Protein AF-A0A4Y2FK31-F1 (afdb_monomer_lite)

Sequence (313 aa):
MDKASPFLKGFARIPPLDRDPLKMAMDICFVPSLQHLASSKIVASLFNKVLQITDVSSLCGPPLVKGKHLKLRKSRYMKYREIKKRIKKEIRKLIPCASLQKRLKNFISPLYCEIKEWLKTCRSLSLVKYDTLLVIMDNIPHFWLTDGTIDLEKSAKSVVENSDILIDRFIFACTYCLYEDVLILWELLSETEKDELRSDSDFVVKEWIAWLESWLNKDWQFCVAWILGTPLWNKNISVLKRVLGALTPSERTHYLRKVLIGREMSCDVMRFGLSLMTRDEQELILKESPVEVFKCITCWPVRSSIFDTVDIL

pLDDT: mean 82.45, std 16.98, range [32.94, 97.62]

Foldseek 3Di:
DDDDDDDDDDDDPDDPDDPPPPPPLPPPDPDDDPLLLVLLVVLLLLLLVLLVVDPCLLLLPPDDPPPCVPVSVVVNVVVLVVSLVSSLVVLVVPPVDPVSSVVSSVNSVQLVVQLSVLSVVCVVFWPRDSVLSVQLSNCQSVQADSLSHGNLLVSLVSSLPDPPCLLSNLSSCQQLVVLVSVVVSVVVDDPVSLVVCCPTGDPSSVLSSVVVVPDPDSDVVVVLVSCVVDPSCLAHQSNVVVSLVVDDPVVSLVVLVVSLLDPDHDLVSNVVSLVPDDSVVNVVSCVNPVPSVVVSCCHPPNVVVVVVVVVVD

Structure (mmCIF, N/CA/C/O backbone):
data_AF-A0A4Y2FK31-F1
#
_entry.id   AF-A0A4Y2FK31-F1
#
loop_
_atom_site.group_PDB
_atom_site.id
_atom_site.type_symbol
_atom_site.label_atom_id
_atom_site.label_alt_id
_atom_site.label_comp_id
_atom_site.label_asym_id
_atom_site.label_entity_id
_atom_site.label_seq_id
_atom_site.pdbx_PDB_ins_code
_atom_site.Cartn_x
_atom_site.Cartn_y
_atom_site.Cartn_z
_atom_site.occupancy
_atom_site.B_iso_or_equiv
_atom_site.auth_seq_id
_atom_site.auth_comp_id
_atom_site.auth_asym_id
_atom_site.auth_atom_id
_atom_site.pdbx_PDB_model_num
ATOM 1 N N . MET A 1 1 ? -75.918 -56.055 -12.163 1.00 35.97 1 MET A N 1
ATOM 2 C CA . MET A 1 1 ? -75.053 -57.140 -12.664 1.00 35.97 1 MET A CA 1
ATOM 3 C C . MET A 1 1 ? -73.694 -56.502 -12.892 1.00 35.97 1 MET A C 1
ATOM 5 O O . MET A 1 1 ? -73.641 -55.588 -13.694 1.00 35.97 1 MET A O 1
ATOM 9 N N . ASP A 1 2 ? -72.598 -56.739 -12.186 1.00 35.75 2 ASP A N 1
ATOM 10 C CA . ASP A 1 2 ? -72.200 -57.543 -11.025 1.00 35.75 2 ASP A CA 1
ATOM 11 C C . ASP A 1 2 ? -70.933 -56.836 -10.468 1.00 35.75 2 ASP A C 1
ATOM 13 O O . ASP A 1 2 ? -70.198 -56.229 -11.241 1.00 35.75 2 ASP A O 1
ATOM 17 N N . LYS A 1 3 ? -70.805 -56.614 -9.146 1.00 39.16 3 LYS A N 1
ATOM 18 C CA . LYS A 1 3 ? -69.807 -57.233 -8.224 1.00 39.16 3 LYS A CA 1
ATOM 19 C C . LYS A 1 3 ? -68.398 -57.416 -8.849 1.00 39.16 3 LYS A C 1
ATOM 21 O O . LYS A 1 3 ? -68.292 -58.017 -9.900 1.00 39.16 3 LYS A O 1
ATOM 26 N N . ALA A 1 4 ? -67.253 -57.039 -8.268 1.00 32.94 4 ALA A N 1
ATOM 27 C CA . ALA A 1 4 ? -66.845 -56.817 -6.881 1.00 32.94 4 ALA A CA 1
ATOM 28 C C . ALA A 1 4 ? -65.512 -56.015 -6.811 1.00 32.94 4 ALA A C 1
ATOM 30 O O . ALA A 1 4 ? -64.928 -55.651 -7.824 1.00 32.94 4 ALA A O 1
ATOM 31 N N . SER A 1 5 ? -65.083 -55.738 -5.579 1.00 34.22 5 SER A N 1
ATOM 32 C CA . SER A 1 5 ? -64.070 -54.785 -5.089 1.00 34.22 5 SER A CA 1
ATOM 33 C C . SER A 1 5 ? -62.642 -55.417 -4.948 1.00 34.22 5 SER A C 1
ATOM 35 O O . SER A 1 5 ? -62.384 -56.421 -5.602 1.00 34.22 5 SER A 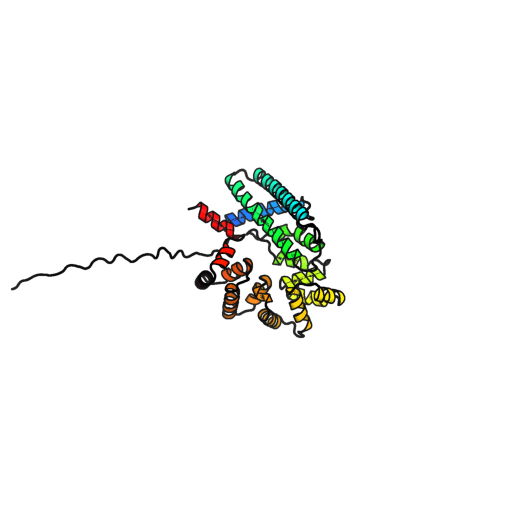O 1
ATOM 37 N N . PRO A 1 6 ? -61.725 -54.947 -4.068 1.00 59.50 6 PRO A N 1
ATOM 38 C CA . PRO A 1 6 ? -60.623 -53.976 -4.264 1.00 59.50 6 PRO A CA 1
ATOM 39 C C . PRO A 1 6 ? -59.227 -54.562 -3.920 1.00 59.50 6 PRO A C 1
ATOM 41 O O . PRO A 1 6 ? -59.190 -55.554 -3.220 1.00 59.50 6 PRO A O 1
ATOM 44 N N . PHE A 1 7 ? -58.078 -53.934 -4.232 1.00 33.31 7 PHE A N 1
ATOM 45 C CA . PHE A 1 7 ? -56.847 -54.136 -3.420 1.00 33.31 7 PHE A CA 1
ATOM 46 C C . PHE A 1 7 ? -55.760 -53.049 -3.621 1.00 33.31 7 PHE A C 1
ATOM 48 O O . PHE A 1 7 ? -55.375 -52.748 -4.744 1.00 33.31 7 PHE A O 1
ATOM 55 N N . LEU A 1 8 ? -55.253 -52.548 -2.475 1.00 38.03 8 LEU A N 1
ATOM 56 C CA . LEU A 1 8 ? -53.980 -51.828 -2.202 1.00 38.03 8 LEU A CA 1
ATOM 57 C C . LEU A 1 8 ? -53.887 -50.366 -2.699 1.00 38.03 8 LEU A C 1
ATOM 59 O O . LEU A 1 8 ? -53.582 -50.104 -3.851 1.00 38.03 8 LEU A O 1
ATOM 63 N N . LYS A 1 9 ? -54.209 -49.321 -1.912 1.00 38.75 9 LYS A N 1
ATOM 64 C CA . LYS A 1 9 ? -53.562 -48.829 -0.665 1.00 38.75 9 LYS A CA 1
ATOM 65 C C . LYS A 1 9 ? -52.028 -48.900 -0.700 1.00 38.75 9 LYS A C 1
ATOM 67 O O . LYS A 1 9 ? -51.477 -49.976 -0.510 1.00 38.75 9 LYS A O 1
ATOM 72 N N . GLY A 1 10 ? -51.365 -47.739 -0.819 1.00 38.75 10 GLY A N 1
ATOM 73 C CA . GLY A 1 10 ? -49.946 -47.626 -0.460 1.00 38.75 10 GLY A CA 1
ATOM 74 C C . GLY A 1 10 ? -49.085 -46.543 -1.123 1.00 38.75 10 GLY A C 1
ATOM 75 O O . GLY A 1 10 ? -47.901 -46.795 -1.285 1.00 38.75 10 GLY A O 1
ATOM 76 N N . PHE A 1 11 ? -49.587 -45.355 -1.487 1.00 36.03 11 PHE A N 1
ATOM 77 C CA . PHE A 1 11 ? -48.677 -44.236 -1.792 1.00 36.03 11 PHE A CA 1
ATOM 78 C C . PHE A 1 11 ? -48.338 -43.482 -0.507 1.00 36.03 11 PHE A C 1
ATOM 80 O O . PHE A 1 11 ? -49.073 -42.602 -0.055 1.00 36.03 11 PHE A O 1
ATOM 87 N N . ALA A 1 12 ? -47.219 -43.873 0.100 1.00 38.62 12 ALA A N 1
ATOM 88 C CA . ALA A 1 12 ? -46.536 -43.061 1.089 1.00 38.62 12 ALA A CA 1
ATOM 89 C C . ALA A 1 12 ? -46.177 -41.710 0.452 1.00 38.62 12 ALA A C 1
ATOM 91 O O . ALA A 1 12 ? -45.564 -41.655 -0.615 1.00 38.62 12 ALA A O 1
ATOM 92 N N . ARG A 1 13 ? -46.569 -40.614 1.108 1.00 40.69 13 ARG A N 1
ATOM 93 C CA . ARG A 1 13 ? -46.022 -39.287 0.818 1.00 40.69 13 ARG A CA 1
ATOM 94 C C . ARG A 1 13 ? -44.525 -39.349 1.095 1.00 40.69 13 ARG A C 1
ATOM 96 O O . ARG A 1 13 ? -44.127 -39.473 2.250 1.00 40.69 13 ARG A O 1
ATOM 103 N N . ILE A 1 14 ? -43.720 -39.266 0.044 1.00 42.84 14 ILE A N 1
ATOM 104 C CA . ILE A 1 14 ? -42.298 -38.955 0.161 1.00 42.84 14 ILE A CA 1
ATOM 105 C C . ILE A 1 14 ? -42.228 -37.537 0.757 1.00 42.84 14 ILE A C 1
ATOM 107 O O . ILE A 1 14 ? -42.787 -36.615 0.154 1.00 42.84 14 ILE A O 1
ATOM 111 N N . PRO A 1 15 ? -41.640 -37.333 1.949 1.00 45.94 15 PRO A N 1
ATOM 112 C CA . PRO A 1 15 ? -41.371 -35.986 2.434 1.00 45.94 15 PRO A CA 1
ATOM 113 C C . PRO A 1 15 ? -40.340 -35.340 1.496 1.00 45.94 15 PRO A C 1
ATOM 115 O O . PRO A 1 15 ? -39.477 -36.052 0.978 1.00 45.94 15 PRO A O 1
ATOM 118 N N . PRO A 1 16 ? -40.404 -34.024 1.233 1.00 42.25 16 PRO A N 1
ATOM 119 C CA . PRO A 1 16 ? -39.383 -33.382 0.420 1.00 42.25 16 PRO A CA 1
ATOM 120 C C . PRO A 1 16 ? -38.024 -33.601 1.089 1.00 42.25 16 PRO A C 1
ATOM 122 O O . PRO A 1 16 ? -37.852 -33.264 2.262 1.00 42.25 16 PRO A O 1
ATOM 125 N N . LEU A 1 17 ? -37.102 -34.213 0.337 1.00 44.22 17 LEU A N 1
ATOM 126 C CA . LEU A 1 17 ? -35.713 -34.378 0.736 1.00 44.22 17 LEU A CA 1
ATOM 127 C C . LEU A 1 17 ? -35.139 -33.019 1.137 1.00 44.22 17 LEU A C 1
ATOM 129 O O . LEU A 1 17 ? -35.233 -32.049 0.383 1.00 44.22 17 LEU A O 1
ATOM 133 N N . ASP A 1 18 ? -34.576 -33.014 2.340 1.00 40.59 18 ASP A N 1
ATOM 134 C CA . ASP A 1 18 ? -33.451 -32.216 2.804 1.00 40.59 18 ASP A CA 1
ATOM 135 C C . ASP A 1 18 ? -33.124 -30.963 1.988 1.00 40.59 18 ASP A C 1
ATOM 137 O O . ASP A 1 18 ? -32.493 -30.997 0.929 1.00 40.59 18 ASP A O 1
ATOM 141 N N . ARG A 1 19 ? -33.425 -29.807 2.588 1.00 44.34 19 ARG A N 1
ATOM 142 C CA . ARG A 1 19 ? -32.531 -28.664 2.420 1.00 44.34 19 ARG A CA 1
ATOM 143 C C . ARG A 1 19 ? -31.180 -29.093 2.969 1.00 44.34 19 ARG A C 1
ATOM 145 O O . ARG A 1 19 ? -31.040 -29.215 4.180 1.00 44.34 19 ARG A O 1
ATOM 152 N N . ASP A 1 20 ? -30.236 -29.314 2.066 1.00 46.91 20 ASP A N 1
ATOM 153 C CA . ASP A 1 20 ? -28.830 -29.567 2.354 1.00 46.91 20 ASP A CA 1
ATOM 154 C C . ASP A 1 20 ? -28.325 -28.569 3.423 1.00 46.91 20 ASP A C 1
ATOM 156 O O . ASP A 1 20 ? -28.182 -27.373 3.132 1.00 46.91 20 ASP A O 1
ATOM 160 N N . PRO A 1 21 ? -28.118 -29.001 4.683 1.00 43.81 21 PRO A N 1
ATOM 161 C CA . PRO A 1 21 ? -27.823 -28.099 5.796 1.00 43.81 21 PRO A CA 1
ATOM 162 C C . PRO A 1 21 ? -26.415 -27.489 5.710 1.00 43.81 21 PRO A C 1
ATOM 164 O O . PRO A 1 21 ? -26.048 -26.666 6.545 1.00 43.81 21 PRO A O 1
ATOM 167 N N . LEU A 1 22 ? -25.638 -27.851 4.682 1.00 42.59 22 LEU A N 1
ATOM 168 C CA . LEU A 1 22 ? -24.291 -27.346 4.428 1.00 42.59 22 LEU A CA 1
ATOM 169 C C . LEU A 1 22 ? -24.202 -26.340 3.281 1.00 42.59 22 LEU A C 1
ATOM 171 O O . LEU A 1 22 ? -23.117 -25.813 3.031 1.00 42.59 22 LEU A O 1
ATOM 175 N N . LYS A 1 23 ? -25.316 -25.967 2.636 1.00 44.91 23 LYS A N 1
ATOM 176 C CA . LYS A 1 23 ? -25.321 -24.826 1.709 1.00 44.91 23 LYS A CA 1
ATOM 177 C C . LYS A 1 23 ? -25.359 -23.499 2.483 1.00 44.91 23 LYS A C 1
ATOM 179 O O . LYS A 1 23 ? -26.213 -22.646 2.251 1.00 44.91 23 LYS A O 1
ATOM 184 N N . MET A 1 24 ? -24.421 -23.307 3.417 1.00 48.38 24 MET A N 1
ATOM 185 C CA . MET A 1 24 ? -24.033 -21.968 3.855 1.00 48.38 24 MET A CA 1
ATOM 186 C C . MET A 1 24 ? -23.357 -21.309 2.655 1.00 48.38 24 MET A C 1
ATOM 188 O O . MET A 1 24 ? -22.149 -21.423 2.463 1.00 48.38 24 MET A O 1
ATOM 192 N N . ALA A 1 25 ? -24.161 -20.664 1.810 1.00 53.69 25 ALA A N 1
ATOM 193 C CA . ALA A 1 25 ? -23.657 -19.739 0.813 1.00 53.69 25 ALA A CA 1
ATOM 194 C C . ALA A 1 25 ? -22.947 -18.614 1.575 1.00 53.69 25 ALA A C 1
ATOM 196 O O . ALA A 1 25 ? -23.583 -17.711 2.118 1.00 53.69 25 ALA A O 1
ATOM 197 N N . MET A 1 26 ? -21.630 -18.738 1.708 1.00 58.69 26 MET A N 1
ATOM 198 C CA . MET A 1 26 ? -20.798 -17.719 2.320 1.00 58.69 26 MET A CA 1
ATOM 199 C C . MET A 1 26 ? -20.719 -16.563 1.326 1.00 58.69 26 MET A C 1
ATOM 201 O O . MET A 1 26 ? -19.969 -16.628 0.357 1.00 58.69 26 MET A O 1
ATOM 205 N N . ASP A 1 27 ? -21.545 -15.537 1.525 1.00 65.81 27 ASP A N 1
ATOM 206 C CA . ASP A 1 27 ? -21.467 -14.309 0.737 1.00 65.81 27 ASP A CA 1
ATOM 207 C C . ASP A 1 27 ? -20.231 -13.529 1.201 1.00 65.81 27 ASP A C 1
ATOM 209 O O . ASP A 1 27 ? -20.229 -12.901 2.266 1.00 65.81 27 ASP A O 1
ATOM 213 N N . ILE A 1 28 ? -19.132 -13.648 0.451 1.00 68.62 28 ILE A N 1
ATOM 214 C CA . ILE A 1 28 ? -17.873 -12.974 0.771 1.00 68.62 28 ILE A CA 1
ATOM 215 C C . ILE A 1 28 ? -18.004 -11.502 0.373 1.00 68.62 28 ILE A C 1
ATOM 217 O O . ILE A 1 28 ? -17.545 -11.056 -0.678 1.00 68.62 28 ILE A O 1
ATOM 221 N N . CYS A 1 29 ? -18.639 -10.720 1.241 1.00 71.81 29 CYS A N 1
ATOM 222 C CA . CYS A 1 29 ? -18.727 -9.280 1.074 1.00 71.81 29 CYS A CA 1
ATOM 223 C C . CYS A 1 29 ? -17.503 -8.598 1.699 1.00 71.81 29 CYS A C 1
ATOM 225 O O . CYS A 1 29 ? -17.352 -8.531 2.920 1.00 71.81 29 CYS A O 1
ATOM 227 N N . PHE A 1 30 ? -16.630 -8.051 0.853 1.00 76.50 30 PHE A N 1
ATOM 228 C CA . PHE A 1 30 ? -15.479 -7.252 1.288 1.00 76.50 30 PHE A CA 1
ATOM 229 C C . PHE A 1 30 ? -15.836 -5.800 1.628 1.00 76.50 30 PHE A C 1
ATOM 231 O O . PHE A 1 30 ? -14.953 -5.031 2.004 1.00 76.50 30 PHE A O 1
ATOM 238 N N . VAL A 1 31 ? -17.111 -5.415 1.511 1.00 81.62 31 VAL A N 1
ATOM 239 C CA . VAL A 1 31 ? -17.576 -4.067 1.843 1.00 81.62 31 VAL A CA 1
ATOM 240 C C . VAL A 1 31 ? -17.814 -3.984 3.352 1.00 81.62 31 VAL A C 1
ATOM 242 O O . VAL A 1 31 ? -18.686 -4.683 3.875 1.00 81.62 31 VAL A O 1
ATOM 245 N N . PRO A 1 32 ? -17.073 -3.140 4.091 1.00 84.94 32 PRO A N 1
ATOM 246 C CA . PRO A 1 32 ? -17.303 -2.993 5.520 1.00 84.94 32 PRO A CA 1
ATOM 247 C C . PRO A 1 32 ? -18.668 -2.362 5.807 1.00 84.94 32 PRO A C 1
ATOM 249 O O . PRO A 1 32 ? -19.157 -1.524 5.048 1.00 84.94 32 PRO A O 1
ATOM 252 N N . SER A 1 33 ? -19.260 -2.707 6.951 1.00 87.75 33 SER A N 1
ATOM 253 C CA . SER A 1 33 ? -20.525 -2.105 7.381 1.00 87.75 33 SER A CA 1
ATOM 254 C C . SER A 1 33 ? -20.401 -0.587 7.558 1.00 87.75 33 SER A C 1
ATOM 256 O O . SER A 1 33 ? -19.341 -0.070 7.918 1.00 87.75 33 SER A O 1
ATOM 258 N N . LEU A 1 34 ? -21.508 0.151 7.408 1.00 90.56 34 LEU A N 1
ATOM 259 C CA . LEU A 1 34 ? -21.531 1.599 7.667 1.00 90.56 34 LEU A CA 1
ATOM 260 C C . LEU A 1 34 ? -20.994 1.938 9.067 1.00 90.56 34 LEU A C 1
ATOM 262 O O . LEU A 1 34 ? -20.289 2.928 9.263 1.00 90.56 34 LEU A O 1
ATOM 266 N N . GLN A 1 35 ? -21.284 1.077 10.042 1.00 90.25 35 GLN A N 1
ATOM 267 C CA . GLN A 1 35 ? -20.807 1.225 11.407 1.00 90.25 35 GLN A CA 1
ATOM 268 C C . GLN A 1 35 ? -19.284 1.053 11.515 1.00 90.25 35 GLN A C 1
ATOM 270 O O . GLN A 1 35 ? -18.649 1.768 12.296 1.00 90.25 35 GLN A O 1
ATOM 275 N N . HIS A 1 36 ? -18.684 0.133 10.748 1.00 91.31 36 HIS A N 1
ATOM 276 C CA . HIS A 1 36 ? -17.229 0.022 10.611 1.00 91.31 36 HIS A CA 1
ATOM 277 C C . HIS A 1 36 ? -16.639 1.283 9.989 1.00 91.31 36 HIS A C 1
ATOM 279 O O . HIS A 1 36 ? -15.743 1.873 10.589 1.00 91.31 36 HIS A O 1
ATOM 285 N N . LEU A 1 37 ? -17.177 1.729 8.850 1.00 93.19 37 LEU A N 1
ATOM 286 C CA . LEU A 1 37 ? -16.689 2.916 8.138 1.00 93.19 37 LEU A CA 1
ATOM 287 C C . LEU A 1 37 ? -16.715 4.159 9.044 1.00 93.19 37 LEU A C 1
ATOM 289 O O . LEU A 1 37 ? -15.723 4.877 9.173 1.00 93.19 37 LEU A O 1
ATOM 293 N N . ALA A 1 38 ? -17.823 4.377 9.758 1.00 93.69 38 ALA A N 1
ATOM 294 C CA . ALA A 1 38 ? -17.957 5.480 10.707 1.00 93.69 38 ALA A CA 1
ATOM 295 C C . ALA A 1 38 ? -16.977 5.357 11.887 1.00 93.69 38 ALA A C 1
ATOM 297 O O . ALA A 1 38 ? -16.309 6.330 12.245 1.00 93.69 38 ALA A O 1
ATOM 298 N N . SER A 1 39 ? -16.854 4.161 12.476 1.00 94.12 39 SER A N 1
ATOM 299 C CA . SER A 1 39 ? -15.934 3.912 13.598 1.00 94.12 39 SER A CA 1
ATOM 300 C C . SER A 1 39 ? -14.483 4.154 13.191 1.00 94.12 39 SER A C 1
ATOM 302 O O . SER A 1 39 ? -13.736 4.813 13.916 1.00 94.12 39 SER A O 1
ATOM 304 N N . SER A 1 40 ? -14.107 3.664 12.012 1.00 94.81 40 SER A N 1
ATOM 305 C CA . SER A 1 40 ? -12.791 3.857 11.424 1.00 94.81 40 SER A CA 1
ATOM 306 C C . SER A 1 40 ? -12.488 5.336 11.217 1.00 94.81 40 SER A C 1
ATOM 308 O O . SER A 1 40 ? -11.5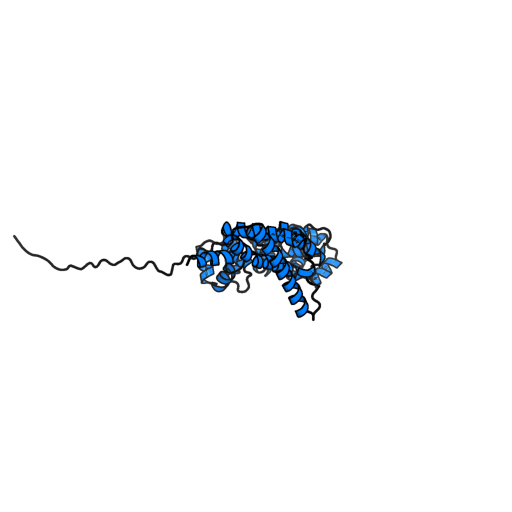12 5.842 11.768 1.00 94.81 40 SER A O 1
ATOM 310 N N . LYS A 1 41 ? -13.380 6.067 10.538 1.00 95.50 41 LYS A N 1
ATOM 311 C CA . LYS A 1 41 ? -13.214 7.498 10.259 1.00 95.50 41 LYS A CA 1
ATOM 312 C C . LYS A 1 41 ? -13.057 8.334 11.531 1.00 95.50 41 LYS A C 1
ATOM 314 O O . LYS A 1 41 ? -12.199 9.217 11.581 1.00 95.50 41 LYS A O 1
ATOM 319 N N . ILE A 1 42 ? -13.838 8.047 12.576 1.00 95.75 42 ILE A N 1
ATOM 320 C CA . ILE A 1 42 ? -13.716 8.734 13.871 1.00 95.75 42 ILE A CA 1
ATOM 321 C C . ILE A 1 42 ? -12.330 8.483 14.473 1.00 95.75 42 ILE A C 1
ATOM 323 O O . ILE A 1 42 ? -11.642 9.425 14.863 1.00 95.75 42 ILE A O 1
ATOM 327 N N . VAL A 1 43 ? -11.901 7.222 14.553 1.00 95.88 43 VAL A N 1
ATOM 328 C CA . VAL A 1 43 ? -10.639 6.877 15.221 1.00 95.88 43 VAL A CA 1
ATOM 329 C C . VAL A 1 43 ? -9.428 7.322 14.401 1.00 95.88 43 VAL A C 1
ATOM 331 O O . VAL A 1 43 ? -8.484 7.835 14.996 1.00 95.88 43 VAL A O 1
ATOM 334 N N . ALA A 1 44 ? -9.467 7.225 13.071 1.00 95.38 44 ALA A N 1
ATOM 335 C CA . ALA A 1 44 ? -8.449 7.770 12.172 1.00 95.38 44 ALA A CA 1
ATOM 336 C C . ALA A 1 44 ? -8.294 9.290 12.357 1.00 95.38 44 ALA A C 1
ATOM 338 O O . ALA A 1 44 ? -7.184 9.792 12.513 1.00 95.38 44 ALA A O 1
ATOM 339 N N . SER A 1 45 ? -9.408 10.020 12.480 1.00 95.00 45 SER A N 1
ATOM 340 C CA . SER A 1 45 ? -9.381 11.464 12.760 1.00 95.00 45 SER A CA 1
ATOM 341 C C . SER A 1 45 ? -8.724 11.781 14.112 1.00 95.00 45 SER A C 1
ATOM 343 O O . SER A 1 45 ? -7.941 12.725 14.230 1.00 95.00 45 SER A O 1
ATOM 345 N N . LEU A 1 46 ? -8.986 10.964 15.141 1.00 94.81 46 LEU A N 1
ATOM 346 C CA . LEU A 1 46 ? -8.309 11.084 16.437 1.00 94.81 46 LEU A CA 1
ATOM 347 C C . LEU A 1 46 ? -6.821 10.724 16.356 1.00 94.81 46 LEU A C 1
ATOM 349 O O . LEU A 1 46 ? -6.015 11.357 17.039 1.00 94.81 46 LEU A O 1
ATOM 353 N N . PHE A 1 47 ? -6.446 9.739 15.533 1.00 91.88 47 PHE A N 1
ATOM 354 C CA . PHE A 1 47 ? -5.045 9.435 15.242 1.00 91.88 47 PHE A CA 1
ATOM 355 C C . PHE A 1 47 ? -4.343 10.647 14.655 1.00 91.88 47 PHE A C 1
ATOM 357 O O . PHE A 1 47 ? -3.322 11.045 15.199 1.00 91.88 47 PHE A O 1
ATOM 364 N N . ASN A 1 48 ? -4.912 11.268 13.625 1.00 90.62 48 ASN A N 1
ATOM 365 C CA . ASN A 1 48 ? -4.317 12.422 12.953 1.00 90.62 48 ASN A CA 1
ATOM 366 C C . ASN A 1 48 ? -4.030 13.561 13.938 1.00 90.62 48 ASN A C 1
ATOM 368 O O . ASN A 1 48 ? -2.911 14.064 14.001 1.00 90.62 48 ASN A O 1
ATOM 372 N N . LYS A 1 49 ? -5.002 13.881 14.801 1.00 90.81 49 LYS A N 1
ATOM 373 C CA . LYS A 1 49 ? -4.833 14.880 15.866 1.00 90.81 49 LYS A CA 1
ATOM 374 C C . LYS A 1 49 ? -3.709 14.518 16.841 1.00 90.81 49 LYS A C 1
ATOM 376 O O . LYS A 1 49 ? -2.971 15.388 17.289 1.00 90.81 49 LYS A O 1
ATOM 381 N N . VAL A 1 50 ? -3.594 13.242 17.217 1.00 89.25 50 VAL A N 1
ATOM 382 C CA . VAL A 1 50 ? -2.560 12.781 18.155 1.00 89.25 50 VAL A CA 1
ATOM 383 C C . VAL A 1 50 ? -1.183 12.708 17.492 1.00 89.25 50 VAL A C 1
ATOM 385 O O . VAL A 1 50 ? -0.194 13.002 18.159 1.00 89.25 50 VAL A O 1
ATOM 388 N N . LEU A 1 51 ? -1.102 12.335 16.215 1.00 84.56 51 LEU A N 1
ATOM 389 C CA . LEU A 1 51 ? 0.149 12.235 15.463 1.00 84.56 51 LEU A CA 1
ATOM 390 C C . LEU A 1 51 ? 0.804 13.607 15.286 1.00 84.56 51 LEU A C 1
ATOM 392 O O . LEU A 1 51 ? 1.993 13.713 15.546 1.00 84.56 51 LEU A O 1
ATOM 396 N N . GLN A 1 52 ? 0.028 14.658 14.998 1.00 80.19 52 GLN A N 1
ATOM 397 C CA . GLN A 1 52 ? 0.534 16.037 14.873 1.00 80.19 52 GLN A CA 1
ATOM 398 C C . GLN A 1 52 ? 1.258 16.557 16.127 1.00 80.19 52 GLN A C 1
ATOM 400 O O . GLN A 1 52 ? 2.150 17.389 16.035 1.00 80.19 52 GLN A O 1
ATOM 405 N N . ILE A 1 53 ? 0.875 16.079 17.315 1.00 78.25 53 ILE A N 1
ATOM 406 C CA . ILE A 1 53 ? 1.446 16.517 18.604 1.00 78.25 53 ILE A CA 1
ATOM 407 C C . ILE A 1 53 ? 2.414 15.497 19.211 1.00 78.25 53 ILE A C 1
ATOM 409 O O . ILE A 1 53 ? 2.810 15.614 20.375 1.00 78.25 53 ILE A O 1
ATOM 413 N N . THR A 1 54 ? 2.696 14.416 18.491 1.00 77.94 54 THR A N 1
ATOM 414 C CA . THR A 1 54 ? 3.593 13.363 18.953 1.00 77.94 54 THR A CA 1
ATOM 415 C C . THR A 1 54 ? 4.845 13.424 18.104 1.00 77.94 54 THR A C 1
ATOM 417 O O . THR A 1 54 ? 4.764 13.480 16.887 1.00 77.94 54 THR A O 1
ATOM 420 N N . ASP A 1 55 ? 6.014 13.361 18.735 1.00 73.50 55 ASP A N 1
ATOM 421 C CA . ASP A 1 55 ? 7.250 13.131 17.996 1.00 73.50 55 ASP A CA 1
ATOM 422 C C . ASP A 1 55 ? 7.195 11.728 17.367 1.00 73.50 55 ASP A C 1
ATOM 424 O O . ASP A 1 55 ? 7.359 10.693 18.032 1.00 73.50 55 ASP A O 1
ATOM 428 N N . VAL A 1 56 ? 6.869 11.695 16.081 1.00 67.00 56 VAL A N 1
ATOM 429 C CA . VAL A 1 56 ? 6.622 10.474 15.319 1.00 67.00 56 VAL A CA 1
ATOM 430 C C . VAL A 1 56 ? 7.891 9.956 14.636 1.00 67.00 56 VAL A C 1
ATOM 432 O O . VAL A 1 56 ? 7.901 8.803 14.205 1.00 67.00 56 VAL A O 1
ATOM 435 N N . SER A 1 57 ? 8.994 10.717 14.676 1.00 66.38 57 SER A N 1
ATOM 436 C CA . SER A 1 57 ? 10.334 10.386 14.145 1.00 66.38 57 SER A CA 1
ATOM 437 C C . SER A 1 57 ? 10.824 8.968 14.486 1.00 66.38 57 SER A C 1
ATOM 439 O O . SER A 1 57 ? 11.607 8.336 13.780 1.00 66.38 57 SER A O 1
ATOM 441 N N . SER A 1 58 ? 10.334 8.419 15.588 1.00 66.19 58 SER A N 1
ATOM 442 C CA . SER A 1 58 ? 10.737 7.133 16.164 1.00 66.19 58 SER A CA 1
ATOM 443 C C . SER A 1 58 ? 9.706 6.019 15.978 1.00 66.19 58 SER A C 1
ATOM 445 O O . SER A 1 58 ? 9.980 4.874 16.348 1.00 66.19 58 SER A O 1
ATOM 447 N N . LEU A 1 59 ? 8.564 6.305 15.339 1.00 67.12 59 LEU A N 1
ATOM 448 C CA . LEU A 1 59 ? 7.830 5.287 14.579 1.00 67.12 59 LEU A CA 1
ATOM 449 C C . LEU A 1 59 ? 8.681 4.805 13.404 1.00 67.12 59 LEU A C 1
ATOM 451 O O . LEU A 1 59 ? 8.609 3.622 13.047 1.00 67.12 59 LEU A O 1
ATOM 455 N N . CYS A 1 60 ? 9.547 5.684 12.882 1.00 62.94 60 CYS A N 1
ATOM 456 C CA . CYS A 1 60 ? 10.518 5.282 11.886 1.00 62.94 60 CYS A CA 1
ATOM 457 C C . CYS A 1 60 ? 11.615 4.383 12.446 1.00 62.94 60 CYS A C 1
ATOM 459 O O . CYS A 1 60 ? 11.952 3.350 11.872 1.00 62.94 60 CYS A O 1
ATOM 461 N N . GLY A 1 61 ? 12.079 4.699 13.650 1.00 59.09 61 GLY A N 1
ATOM 462 C CA . GLY A 1 61 ? 13.260 4.063 14.210 1.00 59.09 61 GLY A CA 1
ATOM 463 C C . GLY A 1 61 ? 14.525 4.484 13.445 1.00 59.09 61 GLY A C 1
ATOM 464 O O . GLY A 1 61 ? 14.450 4.855 12.278 1.00 59.09 61 GLY A O 1
ATOM 465 N N . PRO A 1 62 ? 15.696 4.472 14.098 1.00 57.12 62 PRO A N 1
ATOM 466 C CA . PRO A 1 62 ? 16.962 4.700 13.418 1.00 57.12 62 PRO A CA 1
ATOM 467 C C . PRO A 1 62 ? 17.213 3.636 12.336 1.00 57.12 62 PRO A C 1
ATOM 469 O O . PRO A 1 62 ? 16.701 2.513 12.467 1.00 57.12 62 PRO A O 1
ATOM 472 N N . PRO A 1 63 ? 18.032 3.958 11.315 1.00 54.97 63 PRO A N 1
ATOM 473 C CA . PRO A 1 63 ? 18.490 2.989 10.326 1.00 54.97 63 PRO A CA 1
ATOM 474 C C . PRO A 1 63 ? 19.044 1.741 11.024 1.00 54.97 63 PRO A C 1
ATOM 476 O O . PRO A 1 63 ? 19.638 1.819 12.105 1.00 54.97 63 PRO A O 1
ATOM 479 N N . LEU A 1 64 ? 18.766 0.573 10.440 1.00 52.50 64 LEU A N 1
ATOM 480 C CA . LEU A 1 64 ? 19.056 -0.743 11.009 1.00 52.50 64 LEU A CA 1
ATOM 481 C C . LEU A 1 64 ? 20.570 -0.970 11.153 1.00 52.50 64 LEU A C 1
ATOM 483 O O . LEU A 1 64 ? 21.189 -1.674 10.364 1.00 52.50 64 LEU A O 1
ATOM 487 N N . VAL A 1 65 ? 21.175 -0.440 12.215 1.00 50.34 65 VAL A N 1
ATOM 488 C CA . VAL A 1 65 ? 22.505 -0.870 12.652 1.00 50.34 65 VAL A CA 1
ATOM 489 C C . VAL A 1 65 ? 22.347 -2.259 13.275 1.00 50.34 65 VAL A C 1
ATOM 491 O O . VAL A 1 65 ? 21.725 -2.412 14.338 1.00 50.34 65 VAL A O 1
ATOM 494 N N . LYS A 1 66 ? 22.870 -3.287 12.589 1.00 44.59 66 LYS A N 1
ATOM 495 C CA . LYS A 1 66 ? 22.892 -4.684 13.056 1.00 44.59 66 LYS A CA 1
ATOM 496 C C . LYS A 1 66 ? 23.423 -4.726 14.500 1.00 44.59 66 LYS A C 1
ATOM 498 O O . LYS A 1 66 ? 24.544 -4.311 14.762 1.00 44.59 66 LYS A O 1
ATOM 503 N N . GLY A 1 67 ? 22.591 -5.177 15.449 1.00 50.75 67 GLY A N 1
ATOM 504 C CA . GLY A 1 67 ? 22.981 -5.387 16.857 1.00 50.75 67 GLY A CA 1
ATOM 505 C C . GLY A 1 67 ? 22.095 -4.750 17.943 1.00 50.75 67 GLY A C 1
ATOM 506 O O . GLY A 1 67 ? 22.220 -5.116 19.108 1.00 50.75 67 GLY A O 1
ATOM 507 N N . LYS A 1 68 ? 21.148 -3.849 17.623 1.00 47.78 68 LYS A N 1
ATOM 508 C CA . LYS A 1 68 ? 20.294 -3.160 18.635 1.00 47.78 68 LYS A CA 1
ATOM 509 C C . LYS A 1 68 ? 18.806 -3.565 18.642 1.00 47.78 68 LYS A C 1
ATOM 511 O O . LYS A 1 68 ? 17.951 -2.800 19.101 1.00 47.78 68 LYS A O 1
ATOM 516 N N . HIS A 1 69 ? 18.468 -4.779 18.199 1.00 54.00 69 HIS A N 1
ATOM 517 C CA . HIS A 1 69 ? 17.073 -5.224 18.016 1.00 54.00 69 HIS A CA 1
ATOM 518 C C . HIS A 1 69 ? 16.178 -5.113 19.270 1.00 54.00 69 HIS A C 1
ATOM 520 O O . HIS A 1 69 ? 15.010 -4.727 19.159 1.00 54.00 69 HIS A O 1
ATOM 526 N N . LEU A 1 70 ? 16.699 -5.390 20.475 1.00 54.41 70 LEU A N 1
ATOM 527 C CA . LEU A 1 70 ? 15.880 -5.368 21.697 1.00 54.41 70 LEU A CA 1
ATOM 528 C C . LEU A 1 70 ? 15.488 -3.951 22.156 1.00 54.41 70 LEU A C 1
ATOM 530 O O . LEU A 1 70 ? 14.344 -3.736 22.565 1.00 54.41 70 LEU A O 1
ATOM 534 N N . LYS A 1 71 ? 16.404 -2.972 22.085 1.00 57.47 71 LYS A N 1
ATOM 535 C CA . LYS A 1 71 ? 16.144 -1.590 22.544 1.00 57.47 71 LYS A CA 1
ATOM 536 C C . LYS A 1 71 ? 15.107 -0.889 21.651 1.00 57.47 71 LYS A C 1
ATOM 538 O O . LYS A 1 71 ? 14.226 -0.189 22.149 1.00 57.47 71 LYS A O 1
ATOM 543 N N . LEU A 1 72 ? 15.133 -1.175 20.348 1.00 54.69 72 LEU A N 1
ATOM 544 C CA . LEU A 1 72 ? 14.197 -0.640 19.349 1.00 54.69 72 LEU A CA 1
ATOM 545 C C . LEU A 1 72 ? 12.765 -1.159 19.507 1.00 54.69 72 LEU A C 1
ATOM 547 O O . LEU A 1 72 ? 11.801 -0.409 19.340 1.00 54.69 72 LEU A O 1
ATOM 551 N N . ARG A 1 73 ? 12.606 -2.445 19.843 1.00 56.50 73 ARG A N 1
ATOM 552 C CA . ARG A 1 73 ? 11.285 -3.046 20.080 1.00 56.50 73 ARG A CA 1
ATOM 553 C C . ARG A 1 73 ? 10.610 -2.441 21.315 1.00 56.50 73 ARG A C 1
ATOM 555 O O . ARG A 1 73 ? 9.412 -2.171 21.273 1.00 56.50 73 ARG A O 1
ATOM 562 N N . LYS A 1 74 ? 11.385 -2.160 22.372 1.00 57.47 74 LYS A N 1
ATOM 563 C CA . LYS A 1 74 ? 10.896 -1.477 23.582 1.00 57.47 74 LYS A CA 1
ATOM 564 C C . LYS A 1 74 ? 10.434 -0.044 23.283 1.00 57.47 74 LYS A C 1
ATOM 566 O O . LYS A 1 74 ? 9.328 0.308 23.675 1.00 57.47 74 LYS A O 1
ATOM 571 N N . SER A 1 75 ? 11.213 0.742 22.534 1.00 59.16 75 SER A N 1
ATOM 572 C CA . SER A 1 75 ? 10.857 2.130 22.178 1.00 59.16 75 SER A CA 1
ATOM 573 C C . SER A 1 75 ? 9.536 2.229 21.395 1.00 59.16 75 SER A C 1
ATOM 575 O O . SER A 1 75 ? 8.624 2.959 21.790 1.00 59.16 75 SER A O 1
ATOM 577 N N . ARG A 1 76 ? 9.362 1.405 20.350 1.00 57.69 76 ARG A N 1
ATOM 578 C CA . ARG A 1 76 ? 8.123 1.385 19.545 1.00 57.69 76 ARG A CA 1
ATOM 579 C C . ARG A 1 76 ? 6.891 0.978 20.358 1.00 57.69 76 ARG A C 1
ATOM 581 O O . ARG A 1 76 ? 5.830 1.586 20.226 1.00 57.69 76 ARG A O 1
ATOM 588 N N . TYR A 1 77 ? 7.036 -0.013 21.238 1.00 61.22 77 TYR A N 1
ATOM 589 C CA . TYR A 1 77 ? 5.957 -0.443 22.130 1.00 61.22 77 TYR A CA 1
ATOM 590 C C . TYR A 1 77 ? 5.528 0.659 23.115 1.00 61.22 77 TYR A C 1
ATOM 592 O O . TYR A 1 77 ? 4.333 0.825 23.372 1.00 61.22 77 TYR A O 1
ATOM 600 N N . MET A 1 78 ? 6.481 1.447 23.625 1.00 60.97 78 MET A N 1
ATOM 601 C CA . MET A 1 78 ? 6.186 2.577 24.514 1.00 60.97 78 MET A CA 1
ATOM 602 C C . MET A 1 78 ? 5.407 3.684 23.788 1.00 60.97 78 MET A C 1
ATOM 604 O O . MET A 1 78 ? 4.423 4.182 24.334 1.00 60.97 78 MET A O 1
ATOM 608 N N . LYS A 1 79 ? 5.747 3.984 22.528 1.00 77.69 79 LYS A N 1
ATOM 609 C CA . LYS A 1 79 ? 5.018 4.973 21.714 1.00 77.69 79 LYS A CA 1
ATOM 610 C C . LYS A 1 79 ? 3.603 4.534 21.353 1.00 77.69 79 LYS A C 1
ATOM 612 O O . LYS A 1 79 ? 2.670 5.318 21.505 1.00 77.69 79 LYS A O 1
ATOM 617 N N . TYR A 1 80 ? 3.402 3.269 20.971 1.00 84.56 80 TYR A N 1
ATOM 618 C CA . TYR A 1 80 ? 2.048 2.732 20.786 1.00 84.56 80 TYR A CA 1
ATOM 619 C C . TYR A 1 80 ? 1.201 2.895 22.053 1.00 84.56 80 TYR A C 1
ATOM 621 O O . TYR A 1 80 ? 0.049 3.318 21.982 1.00 84.56 80 TYR A O 1
ATOM 629 N N . ARG A 1 81 ? 1.766 2.581 23.228 1.00 86.81 81 ARG A N 1
ATOM 630 C CA . ARG A 1 81 ? 1.060 2.718 24.508 1.00 86.81 81 ARG A CA 1
ATOM 631 C C . ARG A 1 81 ? 0.647 4.166 24.766 1.00 86.81 81 ARG A C 1
ATOM 633 O O . ARG A 1 81 ? -0.471 4.392 25.227 1.00 86.81 81 ARG A O 1
ATOM 640 N N . GLU A 1 82 ? 1.519 5.122 24.464 1.00 90.12 82 GLU A N 1
ATOM 641 C CA . GLU A 1 82 ? 1.231 6.545 24.611 1.00 90.12 82 GLU A CA 1
ATOM 642 C C . GLU A 1 82 ? 0.133 7.016 23.652 1.00 90.12 82 GLU A C 1
ATOM 644 O O . GLU A 1 82 ? -0.878 7.551 24.113 1.00 90.12 82 GLU A O 1
ATOM 649 N N . ILE A 1 83 ? 0.272 6.740 22.351 1.00 90.38 83 ILE A N 1
ATOM 650 C CA . ILE A 1 83 ? -0.732 7.078 21.332 1.00 90.38 83 ILE A CA 1
ATOM 651 C C . ILE A 1 83 ? -2.083 6.455 21.708 1.00 90.38 83 ILE A C 1
ATOM 653 O O . ILE A 1 83 ? -3.095 7.149 21.804 1.00 90.38 83 ILE A O 1
ATOM 657 N N . LYS A 1 84 ? -2.097 5.162 22.054 1.00 94.06 84 LYS A N 1
ATOM 658 C CA . LYS A 1 84 ? -3.297 4.449 22.514 1.00 94.06 84 LYS A CA 1
ATOM 659 C C . LYS A 1 84 ? -3.915 5.098 23.750 1.00 94.06 84 LYS A C 1
ATOM 661 O O . LYS A 1 84 ? -5.138 5.189 23.832 1.00 94.06 84 LYS A O 1
ATOM 666 N N . LYS A 1 85 ? -3.109 5.529 24.726 1.00 94.94 85 LYS A N 1
ATOM 667 C CA . LYS A 1 85 ? -3.592 6.206 25.942 1.00 94.94 85 LYS A CA 1
ATOM 668 C C . LYS A 1 85 ? -4.224 7.558 25.602 1.00 94.94 85 LYS A C 1
ATOM 670 O O . LYS A 1 85 ? -5.311 7.838 26.106 1.00 94.94 85 LYS A O 1
ATOM 675 N N . ARG A 1 86 ? -3.584 8.356 24.740 1.00 95.12 86 ARG A N 1
ATOM 676 C CA . ARG A 1 86 ? -4.086 9.664 24.286 1.00 95.12 86 ARG A CA 1
ATOM 677 C C . ARG A 1 86 ? -5.408 9.517 23.529 1.00 95.12 86 ARG A C 1
ATOM 679 O O . ARG A 1 86 ? -6.397 10.120 23.929 1.00 95.12 86 ARG A O 1
ATOM 686 N N . ILE A 1 87 ? -5.479 8.617 22.548 1.00 95.50 87 ILE A N 1
ATOM 687 C CA . ILE A 1 87 ? -6.715 8.359 21.790 1.00 95.50 87 ILE A CA 1
ATOM 688 C C . ILE A 1 87 ? -7.832 7.849 22.711 1.00 95.50 87 ILE A C 1
ATOM 690 O O . ILE A 1 87 ? -8.959 8.328 22.643 1.00 95.50 87 ILE A O 1
ATOM 694 N N . LYS A 1 88 ? -7.535 6.930 23.644 1.00 96.69 88 LYS A N 1
ATOM 695 C CA . LYS A 1 88 ? -8.522 6.467 24.640 1.00 96.69 88 LYS A CA 1
ATOM 696 C C . LYS A 1 88 ? -9.063 7.602 25.512 1.00 96.69 88 LYS A C 1
ATOM 698 O O . LYS A 1 88 ? -10.234 7.550 25.886 1.00 96.69 88 LYS A O 1
ATOM 703 N N . LYS A 1 89 ? -8.222 8.578 25.869 1.00 96.62 89 LYS A N 1
ATOM 704 C CA . LYS A 1 89 ? -8.630 9.768 26.626 1.00 96.62 89 LYS A CA 1
ATOM 705 C C . LYS A 1 89 ? -9.569 10.641 25.791 1.00 96.62 89 LYS A C 1
ATOM 707 O O . LYS A 1 89 ? -10.631 10.994 26.292 1.00 96.62 89 LYS A O 1
ATOM 712 N N . GLU A 1 90 ? -9.233 10.903 24.529 1.00 96.44 90 GLU A N 1
ATOM 713 C CA . GLU A 1 90 ? -10.091 11.679 23.622 1.00 96.44 90 GLU A CA 1
ATOM 714 C C . GLU A 1 90 ? -11.439 10.984 23.375 1.00 96.44 90 GLU A C 1
ATOM 716 O O . GLU A 1 90 ? -12.479 11.625 23.483 1.00 96.44 90 GLU A O 1
ATOM 721 N N . ILE A 1 91 ? -11.454 9.661 23.164 1.00 97.12 91 ILE A N 1
ATOM 722 C CA . ILE A 1 91 ? -12.701 8.884 23.027 1.00 97.12 91 ILE A CA 1
ATOM 723 C C . ILE A 1 91 ? -13.591 9.049 24.265 1.00 97.12 91 ILE A C 1
ATOM 725 O O . ILE A 1 91 ? -14.784 9.285 24.128 1.00 97.12 91 ILE A O 1
ATOM 729 N N . ARG A 1 92 ? -13.029 8.943 25.479 1.00 96.81 92 ARG A N 1
ATOM 730 C CA . ARG A 1 92 ? -13.793 9.126 26.729 1.00 96.81 92 ARG A CA 1
ATOM 731 C C . ARG A 1 92 ? -14.338 10.545 26.882 1.00 96.81 92 ARG A C 1
ATOM 733 O O . ARG A 1 92 ? -15.404 10.709 27.456 1.00 96.81 92 ARG A O 1
ATOM 740 N N . LYS A 1 93 ? -13.590 11.545 26.408 1.00 96.38 93 LYS A N 1
ATOM 741 C CA . LYS A 1 93 ? -13.975 12.958 26.474 1.00 96.38 93 LYS A CA 1
ATOM 742 C C . LYS A 1 93 ? -15.107 13.287 25.498 1.00 96.38 93 LYS A C 1
ATOM 744 O O . LYS A 1 93 ? -15.991 14.054 25.848 1.00 96.38 93 LYS A O 1
ATOM 749 N N . LEU A 1 94 ? -15.051 12.742 24.283 1.00 95.31 94 LEU A N 1
ATOM 750 C CA . LEU A 1 94 ? -15.963 13.102 23.192 1.00 95.31 94 LEU A CA 1
ATOM 751 C C . LEU A 1 94 ? -17.217 12.226 23.137 1.00 95.31 94 LEU A C 1
ATOM 753 O O . LEU A 1 94 ? -18.254 12.681 22.667 1.00 95.31 94 LEU A O 1
ATOM 757 N N . ILE A 1 95 ? -17.128 10.971 23.584 1.00 95.62 95 ILE A N 1
ATOM 758 C CA . ILE A 1 95 ? -18.186 9.977 23.400 1.00 95.62 95 ILE A CA 1
ATOM 759 C C . ILE A 1 95 ? -18.720 9.530 24.765 1.00 95.62 95 ILE A C 1
ATOM 761 O O . ILE A 1 95 ? -18.051 8.752 25.447 1.00 95.62 95 ILE A O 1
ATOM 765 N N . PRO A 1 96 ? -19.930 9.951 25.173 1.00 93.38 96 PRO A N 1
ATOM 766 C CA . PRO A 1 96 ? -20.486 9.596 26.481 1.00 93.38 96 PRO A CA 1
ATOM 767 C C . PRO A 1 96 ? -20.916 8.122 26.570 1.00 93.38 96 PRO A C 1
ATOM 769 O O . PRO A 1 96 ? -20.857 7.513 27.635 1.00 93.38 96 PRO A O 1
ATOM 772 N N . CYS A 1 97 ? -21.303 7.511 25.448 1.00 95.62 97 CYS A N 1
ATOM 773 C CA . CYS A 1 97 ? -21.838 6.151 25.412 1.00 95.62 97 CYS A CA 1
ATOM 774 C C . CYS A 1 97 ? -20.744 5.075 25.581 1.00 95.62 97 CYS A C 1
ATOM 776 O O . CYS A 1 97 ? -19.865 4.924 24.729 1.00 95.62 97 CYS A O 1
ATOM 778 N N . ALA A 1 98 ? -20.818 4.279 26.654 1.00 94.50 98 ALA A N 1
ATOM 779 C CA . ALA A 1 98 ? -19.804 3.276 26.994 1.00 94.50 98 ALA A CA 1
ATOM 780 C C . ALA A 1 98 ? -19.652 2.152 25.950 1.00 94.50 98 ALA A C 1
ATOM 782 O O . ALA A 1 98 ? -18.523 1.729 25.672 1.00 94.50 98 ALA A O 1
ATOM 783 N N . SER A 1 99 ? -20.752 1.688 25.344 1.00 92.12 99 SER A N 1
ATOM 784 C CA . SER A 1 99 ? -20.723 0.653 24.300 1.00 92.12 99 SER A CA 1
ATOM 785 C C . SER A 1 99 ? -20.013 1.159 23.042 1.00 92.12 99 SER A C 1
ATOM 787 O O . SER A 1 99 ? -19.093 0.504 22.546 1.00 92.12 99 SER A O 1
ATOM 789 N N . LEU A 1 100 ? -20.331 2.380 22.596 1.00 92.56 100 LEU A N 1
ATOM 790 C CA . LEU A 1 100 ? -19.646 3.021 21.474 1.00 92.56 100 LEU A CA 1
ATOM 791 C C . LEU A 1 100 ? -18.167 3.273 21.791 1.00 92.56 100 LEU A C 1
ATOM 793 O O . LEU A 1 100 ? -17.304 2.979 20.968 1.00 92.56 100 LEU A O 1
ATOM 797 N N . GLN A 1 101 ? -17.833 3.722 23.006 1.00 96.00 101 GLN A N 1
ATOM 798 C CA . GLN A 1 101 ? -16.432 3.842 23.408 1.00 96.00 101 GLN A CA 1
ATOM 799 C C . GLN A 1 101 ? -15.692 2.499 23.330 1.00 96.00 101 GLN A C 1
ATOM 801 O O . GLN A 1 101 ? -14.530 2.475 22.926 1.00 96.00 101 GLN A O 1
ATOM 806 N N . LYS A 1 102 ? -16.309 1.394 23.777 1.00 92.81 102 LYS A N 1
ATOM 807 C CA . LYS A 1 102 ? -15.716 0.047 23.702 1.00 92.81 102 LYS A CA 1
ATOM 808 C C . LYS A 1 102 ? -15.438 -0.317 22.244 1.00 92.81 102 LYS A C 1
ATOM 810 O O . LYS A 1 102 ? -14.312 -0.702 21.940 1.00 92.81 102 LYS A O 1
ATOM 815 N N . ARG A 1 103 ? -16.409 -0.091 21.353 1.00 91.31 103 ARG A N 1
ATOM 816 C CA . ARG A 1 103 ? -16.272 -0.330 19.911 1.00 91.31 103 ARG A CA 1
ATOM 817 C C . ARG A 1 103 ? -15.134 0.488 19.297 1.00 91.31 103 ARG A C 1
ATOM 819 O O . ARG A 1 103 ? -14.208 -0.093 18.744 1.00 91.31 103 ARG A O 1
ATOM 826 N N . LEU A 1 104 ? -15.122 1.811 19.473 1.00 95.06 104 LEU A N 1
ATOM 827 C CA . LEU A 1 104 ? -14.075 2.687 18.923 1.00 95.06 104 LEU A CA 1
ATOM 828 C C . LEU A 1 104 ? -12.671 2.307 19.427 1.00 95.06 104 LEU A C 1
ATOM 830 O O . LEU A 1 104 ? -11.693 2.355 18.685 1.00 95.06 104 LEU A O 1
ATOM 834 N N . LYS A 1 105 ? -12.545 1.856 20.682 1.00 94.44 105 LYS A N 1
ATOM 835 C CA . LYS A 1 105 ? -11.256 1.399 21.232 1.00 94.44 105 LYS A CA 1
ATOM 836 C C . LYS A 1 105 ? -10.683 0.182 20.494 1.00 94.44 105 LYS A C 1
ATOM 838 O O . LYS A 1 105 ? -9.459 0.029 20.504 1.00 94.44 105 LYS A O 1
ATOM 843 N N . ASN A 1 106 ? -11.519 -0.641 19.858 1.00 92.06 106 ASN A N 1
ATOM 844 C CA . ASN A 1 106 ? -11.079 -1.811 19.092 1.00 92.06 106 ASN A CA 1
ATOM 845 C C . ASN A 1 106 ? -10.404 -1.423 17.768 1.00 92.06 106 ASN A C 1
ATOM 847 O O . ASN A 1 106 ? -9.532 -2.152 17.307 1.00 92.06 106 ASN A O 1
ATOM 851 N N . PHE A 1 107 ? -10.707 -0.241 17.222 1.00 93.88 107 PHE A N 1
ATOM 852 C CA . PHE A 1 107 ? -10.109 0.285 15.987 1.00 93.88 107 PHE A CA 1
ATOM 853 C C . PHE A 1 107 ? -8.716 0.890 16.208 1.00 93.88 107 PHE A C 1
ATOM 855 O O . PHE A 1 107 ? -7.950 1.052 15.262 1.00 93.88 107 PHE A O 1
ATOM 862 N N . ILE A 1 108 ? -8.331 1.169 17.461 1.00 93.94 108 ILE A N 1
ATOM 863 C CA . ILE A 1 108 ? -7.035 1.797 17.751 1.00 93.94 108 ILE A CA 1
ATOM 864 C C . ILE A 1 108 ? -5.867 0.898 17.331 1.00 93.94 108 ILE A C 1
ATOM 866 O O . ILE A 1 108 ? -4.867 1.376 16.805 1.00 93.94 108 ILE A O 1
ATOM 870 N N . SER A 1 109 ? -5.955 -0.406 17.610 1.00 92.19 109 SER A N 1
ATOM 871 C CA . SER A 1 109 ? -4.851 -1.316 17.297 1.00 92.19 109 SER A CA 1
ATOM 872 C C . SER A 1 109 ? -4.692 -1.555 15.796 1.00 92.19 109 SER A C 1
ATOM 874 O O . SER A 1 109 ? -3.561 -1.432 15.336 1.00 92.19 109 SER A O 1
ATOM 876 N N . PRO A 1 110 ? -5.763 -1.867 15.042 1.00 92.44 110 PRO A N 1
ATOM 877 C CA . PRO A 1 110 ? -5.654 -2.071 13.603 1.00 92.44 110 PRO A CA 1
ATOM 878 C C . PRO A 1 110 ? -5.147 -0.838 12.853 1.00 92.44 110 PRO A C 1
ATOM 880 O O . PRO A 1 110 ? -4.187 -0.968 12.108 1.00 92.44 110 PRO A O 1
ATOM 883 N N . LEU A 1 111 ? -5.667 0.361 13.138 1.00 93.19 111 LEU A N 1
ATOM 884 C CA . LEU A 1 111 ? -5.201 1.596 12.487 1.00 93.19 111 LEU A CA 1
ATOM 885 C C . LEU A 1 111 ? -3.723 1.899 12.777 1.00 93.19 111 LEU A C 1
ATOM 887 O O . LEU A 1 111 ? -2.975 2.318 11.900 1.00 93.19 111 LEU A O 1
ATOM 891 N N . TYR A 1 112 ? -3.259 1.648 14.005 1.00 91.69 112 TYR A N 1
ATOM 892 C CA . TYR A 1 112 ? -1.831 1.772 14.307 1.00 91.69 112 TYR A CA 1
ATOM 893 C C . TYR A 1 112 ? -0.986 0.743 13.546 1.00 91.69 112 TYR A C 1
ATOM 895 O O . TYR A 1 112 ? 0.116 1.055 13.092 1.00 91.69 112 TYR A O 1
ATOM 903 N N . CYS A 1 113 ? -1.475 -0.496 13.450 1.00 89.69 113 CYS A N 1
ATOM 904 C CA . CYS A 1 113 ? -0.822 -1.547 12.678 1.00 89.69 113 CYS A CA 1
ATOM 905 C C . CYS A 1 113 ? -0.742 -1.177 11.196 1.00 89.69 113 CYS A C 1
ATOM 907 O O . CYS A 1 113 ? 0.319 -1.381 10.620 1.00 89.69 113 CYS A O 1
ATOM 909 N N . GLU A 1 114 ? -1.789 -0.574 10.635 1.00 92.56 114 GLU A N 1
ATOM 910 C CA . GLU A 1 114 ? -1.824 -0.089 9.255 1.00 92.56 114 GLU A CA 1
ATOM 911 C C . GLU A 1 114 ? -0.692 0.910 8.984 1.00 92.56 114 GLU A C 1
ATOM 913 O O . GLU A 1 114 ? 0.168 0.658 8.144 1.00 92.56 114 GLU A O 1
ATOM 918 N N . ILE A 1 115 ? -0.592 1.978 9.789 1.00 90.75 115 ILE A N 1
ATOM 919 C CA . ILE A 1 115 ? 0.512 2.953 9.693 1.00 90.75 115 ILE A CA 1
ATOM 920 C C . ILE A 1 115 ? 1.867 2.252 9.806 1.00 90.75 115 ILE A C 1
ATOM 922 O O . ILE A 1 115 ? 2.804 2.526 9.059 1.00 90.75 115 ILE A O 1
ATOM 926 N N . LYS A 1 116 ? 2.004 1.351 10.782 1.00 88.19 116 LYS A N 1
ATOM 927 C CA . LYS A 1 116 ? 3.271 0.677 11.057 1.00 88.19 116 LYS A CA 1
ATOM 928 C C . LYS A 1 116 ? 3.706 -0.219 9.899 1.00 88.19 116 LYS 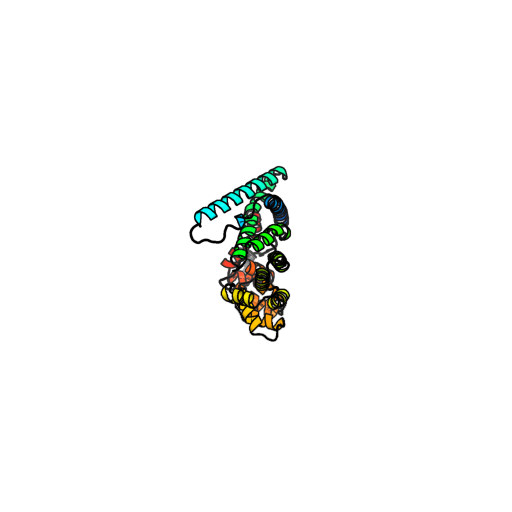A C 1
ATOM 930 O O . LYS A 1 116 ? 4.895 -0.228 9.579 1.00 88.19 116 LYS A O 1
ATOM 935 N N . GLU A 1 117 ? 2.800 -1.017 9.344 1.00 88.19 117 GLU A N 1
ATOM 936 C CA . GLU A 1 117 ? 3.116 -1.898 8.219 1.00 88.19 117 GLU A CA 1
ATOM 937 C C . GLU A 1 117 ? 3.346 -1.085 6.945 1.00 88.19 117 GLU A C 1
ATOM 939 O O . GLU A 1 117 ? 4.279 -1.402 6.207 1.00 88.19 117 GLU A O 1
ATOM 944 N N . TRP A 1 118 ? 2.634 0.031 6.758 1.00 90.75 118 TRP A N 1
ATOM 945 C CA . TRP A 1 118 ? 2.917 0.953 5.662 1.00 90.75 118 TRP A CA 1
ATOM 946 C C . TRP A 1 118 ? 4.342 1.516 5.737 1.00 90.75 118 TRP A C 1
ATOM 948 O O . TRP A 1 118 ? 5.153 1.332 4.830 1.00 90.75 118 TRP A O 1
ATOM 958 N N . LEU A 1 119 ? 4.712 2.092 6.882 1.00 88.19 119 LEU A N 1
ATOM 959 C CA . LEU A 1 119 ? 6.054 2.634 7.107 1.00 88.19 119 LEU A CA 1
ATOM 960 C C . LEU A 1 119 ? 7.159 1.574 7.029 1.00 88.19 119 LEU A C 1
ATOM 962 O O . LEU A 1 119 ? 8.293 1.873 6.659 1.00 88.19 119 LEU A O 1
ATOM 966 N N . LYS A 1 120 ? 6.856 0.334 7.416 1.00 85.88 120 LYS A N 1
ATOM 967 C CA . LYS A 1 120 ? 7.782 -0.793 7.276 1.00 85.88 120 LYS A CA 1
ATOM 968 C C . LYS A 1 120 ? 7.970 -1.172 5.808 1.00 85.88 120 LYS A C 1
ATOM 970 O O . LYS A 1 120 ? 9.100 -1.456 5.433 1.00 85.88 120 LYS A O 1
ATOM 975 N N . THR A 1 121 ? 6.903 -1.145 5.016 1.00 87.31 121 THR A N 1
ATOM 976 C CA . THR A 1 121 ? 6.948 -1.397 3.569 1.00 87.31 121 THR A CA 1
ATOM 977 C C . THR A 1 121 ? 7.793 -0.338 2.870 1.00 87.31 121 THR A C 1
ATOM 979 O O . THR A 1 121 ? 8.708 -0.679 2.131 1.00 87.31 121 THR A O 1
ATOM 982 N N . CYS A 1 122 ? 7.597 0.939 3.207 1.00 87.81 122 CYS A N 1
ATOM 983 C CA . CYS A 1 122 ? 8.422 2.029 2.679 1.00 87.81 122 CYS A CA 1
ATOM 984 C C . CYS A 1 122 ? 9.912 1.844 2.999 1.00 87.81 122 CYS A C 1
ATOM 986 O O . CYS A 1 122 ? 10.756 2.146 2.175 1.00 87.81 122 CYS A O 1
ATOM 988 N N . ARG A 1 123 ? 10.249 1.309 4.182 1.00 83.44 123 ARG A N 1
ATOM 989 C CA . ARG A 1 123 ? 11.643 1.004 4.557 1.00 83.44 123 ARG A CA 1
ATOM 990 C C . ARG A 1 123 ? 12.228 -0.231 3.900 1.00 83.44 123 ARG A C 1
ATOM 992 O O . ARG A 1 123 ? 13.443 -0.389 3.924 1.00 83.44 123 ARG A O 1
ATOM 999 N N . SER A 1 124 ? 11.386 -1.166 3.470 1.00 83.25 124 SER A N 1
ATOM 1000 C CA . SER A 1 124 ? 11.871 -2.339 2.746 1.00 83.25 124 SER A CA 1
ATOM 1001 C C . SER A 1 124 ? 12.192 -2.022 1.293 1.00 83.25 124 SER A C 1
ATOM 1003 O O . SER A 1 124 ? 12.931 -2.792 0.691 1.00 83.25 124 SER A O 1
ATOM 1005 N N . LEU A 1 125 ? 11.673 -0.911 0.761 1.00 83.00 125 LEU A N 1
ATOM 1006 C CA . LEU A 1 125 ? 12.156 -0.353 -0.493 1.00 83.00 125 LEU A CA 1
ATOM 1007 C C . LEU A 1 125 ? 13.578 0.150 -0.243 1.00 83.00 125 LEU A C 1
ATOM 1009 O O . LEU A 1 125 ? 13.808 0.996 0.627 1.00 83.00 125 LEU A O 1
ATOM 1013 N N . SER A 1 126 ? 14.539 -0.441 -0.945 1.00 71.62 126 SER A N 1
ATOM 1014 C CA . SER A 1 126 ? 15.940 -0.047 -0.831 1.00 71.62 126 SER A CA 1
ATOM 1015 C C . SER A 1 126 ? 16.112 1.437 -1.156 1.00 71.62 126 SER A C 1
ATOM 1017 O O . SER A 1 126 ? 15.329 1.987 -1.919 1.00 71.62 126 SER A O 1
ATOM 1019 N N . LEU A 1 127 ? 17.146 2.070 -0.596 1.00 80.19 127 LEU A N 1
ATOM 1020 C CA . LEU A 1 127 ? 17.528 3.476 -0.822 1.00 80.19 127 LEU A CA 1
ATOM 1021 C C . LEU A 1 127 ? 16.567 4.555 -0.294 1.00 80.19 127 LEU A C 1
ATOM 1023 O O . LEU A 1 127 ? 17.011 5.692 -0.143 1.00 80.19 127 LEU A O 1
ATOM 1027 N N . VAL A 1 128 ? 15.327 4.216 0.089 1.00 82.62 128 VAL A N 1
ATOM 1028 C CA . VAL A 1 128 ? 14.372 5.208 0.614 1.00 82.62 128 VAL A CA 1
ATOM 1029 C C . VAL A 1 128 ? 14.938 5.926 1.836 1.00 82.62 128 VAL A C 1
ATOM 1031 O O . VAL A 1 128 ? 15.223 5.322 2.882 1.00 82.62 128 VAL A O 1
ATOM 1034 N N . LYS A 1 129 ? 15.075 7.248 1.707 1.00 86.25 129 LYS A N 1
ATOM 1035 C CA . LYS A 1 129 ? 15.684 8.108 2.720 1.00 86.25 129 LYS A CA 1
ATOM 1036 C C . LYS A 1 129 ? 14.741 8.357 3.891 1.00 86.25 129 LYS A C 1
ATOM 1038 O O . LYS A 1 129 ? 13.524 8.165 3.835 1.00 86.25 129 LYS A O 1
ATOM 1043 N N . TYR A 1 130 ? 15.326 8.814 4.996 1.00 83.44 130 TYR A N 1
ATOM 1044 C CA . TYR A 1 130 ? 14.561 9.175 6.186 1.00 83.44 130 TYR A CA 1
ATOM 1045 C C . TYR A 1 130 ? 13.576 10.320 5.918 1.00 83.44 130 TYR A C 1
ATOM 1047 O O . TYR A 1 130 ? 12.444 10.263 6.395 1.00 83.44 130 TYR A O 1
ATOM 1055 N N . ASP A 1 131 ? 13.976 11.303 5.112 1.00 85.19 131 ASP A N 1
ATOM 1056 C CA . ASP A 1 131 ? 13.152 12.470 4.781 1.00 85.19 131 ASP A CA 1
ATOM 1057 C C . ASP A 1 131 ? 11.877 12.069 4.031 1.00 85.19 131 ASP A C 1
ATOM 1059 O O . ASP A 1 131 ? 10.791 12.543 4.350 1.00 85.19 131 ASP A O 1
ATOM 1063 N N . THR A 1 132 ? 11.959 11.077 3.145 1.00 88.06 132 THR A N 1
ATOM 1064 C CA . THR A 1 132 ? 10.791 10.502 2.460 1.00 88.06 132 THR A CA 1
ATOM 1065 C C . THR A 1 132 ? 9.798 9.877 3.430 1.00 88.06 132 THR A C 1
ATOM 1067 O O . THR A 1 132 ? 8.584 10.013 3.274 1.00 88.06 132 THR A O 1
ATOM 1070 N N . LEU A 1 133 ? 10.285 9.231 4.494 1.00 86.94 133 LEU A N 1
ATOM 1071 C CA . LEU A 1 133 ? 9.401 8.716 5.538 1.00 86.94 133 LEU A CA 1
ATOM 1072 C C . LEU A 1 133 ? 8.706 9.846 6.305 1.00 86.94 133 LEU A C 1
ATOM 1074 O O . LEU A 1 133 ? 7.556 9.661 6.699 1.00 86.94 133 LEU A O 1
ATOM 1078 N N . LEU A 1 134 ? 9.367 10.992 6.510 1.00 84.00 134 LEU A N 1
ATOM 1079 C CA . LEU A 1 134 ? 8.737 12.169 7.116 1.00 84.00 134 LEU A CA 1
ATOM 1080 C C . LEU A 1 134 ? 7.635 12.724 6.210 1.00 84.00 134 LEU A C 1
ATOM 1082 O O . LEU A 1 134 ? 6.514 12.892 6.681 1.00 84.00 134 LEU A O 1
ATOM 1086 N N . VAL A 1 135 ? 7.907 12.878 4.908 1.00 87.44 135 VAL A N 1
ATOM 1087 C CA . VAL A 1 135 ? 6.910 13.310 3.910 1.00 87.44 135 VAL A CA 1
ATOM 1088 C C . VAL A 1 135 ? 5.670 12.420 3.964 1.00 87.44 135 VAL A C 1
ATOM 1090 O O . VAL A 1 135 ? 4.549 12.916 4.070 1.00 87.44 135 VAL A O 1
ATOM 1093 N N . ILE A 1 136 ? 5.848 11.097 3.959 1.00 88.94 136 ILE A N 1
ATOM 1094 C CA . ILE A 1 136 ? 4.726 10.156 4.054 1.00 88.94 136 ILE A CA 1
ATOM 1095 C C . ILE A 1 136 ? 3.954 10.374 5.351 1.00 88.94 136 ILE A C 1
ATOM 1097 O O . ILE A 1 136 ? 2.727 10.437 5.340 1.00 88.94 136 ILE A O 1
ATOM 1101 N N . MET A 1 137 ? 4.659 10.483 6.474 1.00 85.94 137 MET A N 1
ATOM 1102 C CA . MET A 1 137 ? 4.044 10.581 7.792 1.00 85.94 137 MET A CA 1
ATOM 1103 C C . MET A 1 137 ? 3.240 11.852 8.003 1.00 85.94 137 MET A C 1
ATOM 1105 O O . MET A 1 137 ? 2.139 11.772 8.552 1.00 85.94 137 MET A O 1
ATOM 1109 N N . ASP A 1 138 ? 3.764 12.983 7.549 1.00 86.00 138 ASP A N 1
ATOM 1110 C CA . ASP A 1 138 ? 3.089 14.273 7.643 1.00 86.00 138 ASP A CA 1
ATOM 1111 C C . ASP A 1 138 ? 1.800 14.282 6.816 1.00 86.00 138 ASP A C 1
ATOM 1113 O O . ASP A 1 138 ? 0.822 14.935 7.185 1.00 86.00 138 ASP A O 1
ATOM 1117 N N . ASN A 1 139 ? 1.751 13.466 5.759 1.00 89.19 139 ASN A N 1
ATOM 1118 C CA . ASN A 1 139 ? 0.600 13.368 4.877 1.00 89.19 139 ASN A CA 1
ATOM 1119 C C . ASN A 1 139 ? -0.349 12.185 5.162 1.00 89.19 139 ASN A C 1
ATOM 1121 O O . ASN A 1 139 ? -1.463 12.187 4.634 1.00 89.19 139 ASN A O 1
ATOM 1125 N N . ILE A 1 140 ? -0.008 11.234 6.053 1.00 88.75 140 ILE A N 1
ATOM 1126 C CA . ILE A 1 140 ? -0.914 10.141 6.496 1.00 88.75 140 ILE A CA 1
ATOM 1127 C C . ILE A 1 140 ? -2.344 10.631 6.786 1.00 88.75 140 ILE A C 1
ATOM 1129 O O . ILE A 1 140 ? -3.288 9.951 6.371 1.00 88.75 140 ILE A O 1
ATOM 1133 N N . PRO A 1 141 ? -2.564 11.790 7.447 1.00 88.62 141 PRO A N 1
ATOM 1134 C CA . PRO A 1 141 ? -3.910 12.296 7.691 1.00 88.62 141 PRO A CA 1
ATOM 1135 C C . PRO A 1 141 ? -4.801 12.423 6.453 1.00 88.62 141 PRO A C 1
ATOM 1137 O O . PRO A 1 141 ? -6.022 12.316 6.579 1.00 88.62 141 PRO A O 1
ATOM 1140 N N . HIS A 1 142 ? -4.201 12.618 5.279 1.00 89.62 142 HIS A N 1
ATOM 1141 C CA . HIS A 1 142 ? -4.873 12.803 3.997 1.00 89.62 142 HIS A CA 1
ATOM 1142 C C . HIS A 1 142 ? -5.039 11.506 3.193 1.00 89.62 142 HIS A C 1
ATOM 1144 O O . HIS A 1 142 ? -5.674 11.535 2.132 1.00 89.62 142 HIS A O 1
ATOM 1150 N N . PHE A 1 143 ? -4.499 10.386 3.682 1.00 93.12 143 PHE A N 1
ATOM 1151 C CA . PHE A 1 143 ? -4.444 9.107 2.965 1.00 93.12 143 PHE A CA 1
ATOM 1152 C C . PHE A 1 143 ? -5.354 8.030 3.546 1.00 93.12 143 PHE A C 1
ATOM 1154 O O . PHE A 1 143 ? -5.318 6.900 3.087 1.00 93.12 143 PHE A O 1
ATOM 1161 N N . TRP A 1 144 ? -6.183 8.326 4.544 1.00 94.75 144 TRP A N 1
ATOM 1162 C CA . TRP A 1 144 ? -7.118 7.322 5.049 1.00 94.75 144 TRP A CA 1
ATOM 1163 C C . TRP A 1 144 ? -8.251 7.050 4.062 1.00 94.75 144 TRP A C 1
ATOM 1165 O O . TRP A 1 144 ? -9.002 7.961 3.703 1.00 94.75 144 TRP A O 1
ATOM 1175 N N . LEU A 1 145 ? -8.435 5.779 3.716 1.00 94.38 145 LEU A N 1
ATOM 1176 C CA . LEU A 1 145 ? -9.675 5.292 3.130 1.00 94.38 145 LEU A CA 1
ATOM 1177 C C . LEU A 1 145 ? -10.758 5.181 4.209 1.00 94.38 145 LEU A C 1
ATOM 1179 O O . LEU A 1 145 ? -10.494 5.118 5.415 1.00 94.38 145 LEU A O 1
ATOM 1183 N N . THR A 1 146 ? -12.019 5.153 3.783 1.00 91.62 146 THR A N 1
ATOM 1184 C CA . THR A 1 146 ? -13.166 5.098 4.702 1.00 91.62 146 THR A CA 1
ATOM 1185 C C . THR A 1 146 ? -13.216 3.818 5.532 1.00 91.62 146 THR A C 1
ATOM 1187 O O . THR A 1 146 ? -13.811 3.807 6.606 1.00 91.62 146 THR A O 1
ATOM 1190 N N . ASP A 1 147 ? -12.587 2.744 5.061 1.00 91.56 147 ASP A N 1
ATOM 1191 C CA . ASP A 1 147 ? -12.481 1.467 5.767 1.00 91.56 147 ASP A CA 1
ATOM 1192 C C . ASP A 1 147 ? -11.348 1.424 6.805 1.00 91.56 147 ASP A C 1
ATOM 1194 O O . ASP A 1 147 ? -11.271 0.473 7.584 1.00 91.56 147 ASP A O 1
ATOM 1198 N N . GLY A 1 148 ? -10.526 2.476 6.890 1.00 92.62 148 GLY A N 1
ATOM 1199 C CA . GLY A 1 148 ? -9.376 2.551 7.791 1.00 92.62 148 GLY A CA 1
ATOM 1200 C C . GLY A 1 148 ? -8.115 1.878 7.290 1.00 92.62 148 GLY A C 1
ATOM 1201 O O . GLY A 1 148 ? -7.239 1.577 8.099 1.00 92.62 148 GLY A O 1
ATOM 1202 N N . THR A 1 149 ? -8.019 1.604 5.999 1.00 93.44 149 THR A N 1
ATOM 1203 C CA . THR A 1 149 ? -6.737 1.325 5.353 1.00 93.44 149 THR A CA 1
ATOM 1204 C C . THR A 1 149 ? -6.108 2.619 4.843 1.00 93.44 149 THR A C 1
ATOM 1206 O O . THR A 1 149 ? -6.771 3.662 4.771 1.00 93.44 149 THR A O 1
ATOM 1209 N N . ILE A 1 150 ? -4.810 2.581 4.551 1.00 94.25 150 ILE A N 1
ATOM 1210 C CA . ILE A 1 150 ? -4.122 3.702 3.905 1.00 94.25 150 ILE A CA 1
ATOM 1211 C C . ILE A 1 150 ? -4.257 3.549 2.389 1.00 94.25 150 ILE A C 1
ATOM 1213 O O . ILE A 1 150 ? -3.993 2.490 1.828 1.00 94.25 150 ILE A O 1
ATOM 1217 N N . ASP A 1 151 ? -4.637 4.632 1.720 1.00 94.38 151 ASP A N 1
ATOM 1218 C CA . ASP A 1 151 ? -4.578 4.776 0.274 1.00 94.38 151 ASP A CA 1
ATOM 1219 C C . ASP A 1 151 ? -3.110 4.827 -0.162 1.00 94.38 151 ASP A C 1
ATOM 1221 O O . ASP A 1 151 ? -2.464 5.880 -0.182 1.00 94.38 151 ASP A O 1
ATOM 1225 N N . LEU A 1 152 ? -2.569 3.643 -0.445 1.00 91.81 152 LEU A N 1
ATOM 1226 C CA . LEU A 1 152 ? -1.166 3.464 -0.793 1.00 91.81 152 LEU A CA 1
ATOM 1227 C C . LEU A 1 152 ? -0.806 4.184 -2.096 1.00 91.81 152 LEU A C 1
ATOM 1229 O O . LEU A 1 152 ? 0.290 4.723 -2.206 1.00 91.81 152 LEU A O 1
ATOM 1233 N N . GLU A 1 153 ? -1.727 4.233 -3.062 1.00 92.12 153 GLU A N 1
ATOM 1234 C CA . GLU A 1 153 ? -1.494 4.896 -4.345 1.00 92.12 153 GLU A CA 1
ATOM 1235 C C . GLU A 1 153 ? -1.425 6.411 -4.161 1.00 92.12 153 GLU A C 1
ATOM 1237 O O . GLU A 1 153 ? -0.483 7.052 -4.626 1.00 92.12 153 GLU A O 1
ATOM 1242 N N . LYS A 1 154 ? -2.375 6.989 -3.418 1.00 94.44 154 LYS A N 1
ATOM 1243 C CA . LYS A 1 154 ? -2.350 8.418 -3.094 1.00 94.44 154 LYS A CA 1
ATOM 1244 C C . LYS A 1 154 ? -1.123 8.789 -2.259 1.00 94.44 154 LYS A C 1
ATOM 1246 O O . LYS A 1 154 ? -0.499 9.818 -2.513 1.00 94.44 154 LYS A O 1
ATOM 1251 N N . SER A 1 155 ? -0.746 7.942 -1.300 1.00 94.06 155 SER A N 1
ATOM 1252 C CA . SER A 1 155 ? 0.476 8.139 -0.518 1.00 94.06 155 SER A CA 1
ATOM 1253 C C . SER A 1 155 ? 1.725 8.088 -1.398 1.00 94.06 155 SER A C 1
ATOM 1255 O O . SER A 1 155 ? 2.607 8.924 -1.225 1.00 94.06 155 SER A O 1
ATOM 1257 N N . ALA A 1 156 ? 1.809 7.148 -2.340 1.00 94.06 156 ALA A N 1
ATOM 1258 C CA . ALA A 1 156 ? 2.937 7.040 -3.257 1.00 94.06 156 ALA A CA 1
ATOM 1259 C C . ALA A 1 156 ? 3.037 8.252 -4.188 1.00 94.06 156 ALA A C 1
ATOM 1261 O O . ALA A 1 156 ? 4.119 8.810 -4.342 1.00 94.06 156 ALA A O 1
ATOM 1262 N N . LYS A 1 157 ? 1.907 8.718 -4.736 1.00 94.75 157 LYS A N 1
ATOM 1263 C CA . LYS A 1 157 ? 1.866 9.929 -5.571 1.00 94.75 157 LYS A CA 1
ATOM 1264 C C . LYS A 1 157 ? 2.391 11.158 -4.835 1.00 94.75 157 LYS A C 1
ATOM 1266 O O . LYS A 1 157 ? 3.202 11.882 -5.392 1.00 94.75 157 LYS A O 1
ATOM 1271 N N . SER A 1 158 ? 2.050 11.326 -3.556 1.00 94.00 158 SER A N 1
ATOM 1272 C CA . SER A 1 158 ? 2.576 12.452 -2.765 1.00 94.00 158 SER A CA 1
ATOM 1273 C C . SER A 1 158 ? 4.106 12.454 -2.627 1.00 94.00 158 SER A C 1
ATOM 1275 O O . SER A 1 158 ? 4.715 13.513 -2.509 1.00 94.00 158 SER A O 1
ATOM 1277 N N . VAL A 1 159 ? 4.733 11.272 -2.655 1.00 94.06 159 VAL A N 1
ATOM 1278 C CA . VAL A 1 159 ? 6.196 11.136 -2.665 1.00 94.06 159 VAL A CA 1
ATOM 1279 C C . VAL A 1 159 ? 6.740 11.487 -4.045 1.00 94.06 159 VAL A C 1
ATOM 1281 O O . VAL A 1 159 ? 7.703 12.237 -4.144 1.00 94.06 159 VAL A O 1
ATOM 1284 N N . VAL A 1 160 ? 6.103 10.990 -5.107 1.00 95.88 160 VAL A N 1
ATOM 1285 C CA . VAL A 1 160 ? 6.486 11.258 -6.504 1.00 95.88 160 VAL A CA 1
ATOM 1286 C C . VAL A 1 160 ? 6.379 12.740 -6.873 1.00 95.88 160 VAL A C 1
ATOM 1288 O O . VAL A 1 160 ? 7.177 13.239 -7.666 1.00 95.88 160 VAL A O 1
ATOM 1291 N N . GLU A 1 161 ? 5.442 13.465 -6.273 1.00 93.94 161 GLU A N 1
ATOM 1292 C CA . GLU A 1 161 ? 5.247 14.904 -6.473 1.00 93.94 161 GLU A CA 1
ATOM 1293 C C . GLU A 1 161 ? 6.255 15.768 -5.691 1.00 93.94 161 GLU A C 1
ATOM 1295 O O . GLU A 1 161 ? 6.396 16.957 -5.975 1.00 93.94 161 GLU A O 1
ATOM 1300 N N . ASN A 1 162 ? 6.988 15.196 -4.729 1.00 90.50 162 ASN A N 1
ATOM 1301 C CA . ASN A 1 162 ? 7.961 15.933 -3.927 1.00 90.50 162 ASN A CA 1
ATOM 1302 C C . ASN A 1 162 ? 9.269 16.158 -4.708 1.00 90.50 162 ASN A C 1
ATOM 1304 O O . ASN A 1 162 ? 9.946 15.203 -5.076 1.00 90.50 162 ASN A O 1
ATOM 1308 N N . SER A 1 163 ? 9.654 17.417 -4.939 1.00 86.94 163 SER A N 1
ATOM 1309 C CA . SER A 1 163 ? 10.836 17.780 -5.735 1.00 86.94 163 SER A CA 1
ATOM 1310 C C . SER A 1 163 ? 12.180 17.419 -5.102 1.00 86.94 163 SER A C 1
ATOM 1312 O O . SER A 1 163 ? 13.170 17.313 -5.824 1.00 86.94 163 SER A O 1
ATOM 1314 N N . ASP A 1 164 ? 12.231 17.217 -3.788 1.00 87.25 164 ASP A N 1
ATOM 1315 C CA . ASP A 1 164 ? 13.482 17.234 -3.023 1.00 87.25 164 ASP A CA 1
ATOM 1316 C C . ASP A 1 164 ? 14.162 15.853 -2.947 1.00 87.25 164 ASP A C 1
ATOM 1318 O O . ASP A 1 164 ? 15.286 15.724 -2.462 1.00 87.25 164 ASP A O 1
ATOM 1322 N N . ILE A 1 165 ? 13.494 14.800 -3.432 1.00 87.38 165 ILE A N 1
ATOM 1323 C CA . ILE A 1 165 ? 13.878 13.394 -3.219 1.00 87.38 165 ILE A CA 1
ATOM 1324 C C . ILE A 1 165 ? 13.872 12.568 -4.520 1.00 87.38 165 ILE A C 1
ATOM 1326 O O . ILE A 1 165 ? 13.207 11.540 -4.610 1.00 87.38 165 ILE A O 1
ATOM 1330 N N . LEU A 1 166 ? 14.627 12.998 -5.541 1.00 93.19 166 LEU A N 1
ATOM 1331 C CA . LEU A 1 166 ? 14.559 12.454 -6.913 1.00 93.19 166 LEU A CA 1
ATOM 1332 C C . LEU A 1 166 ? 14.620 10.915 -7.026 1.00 93.19 166 LEU A C 1
ATOM 1334 O O . LEU A 1 166 ? 13.729 10.318 -7.630 1.00 93.19 166 LEU A O 1
ATOM 1338 N N . ILE A 1 167 ? 15.621 10.273 -6.415 1.00 94.44 167 ILE A N 1
ATOM 1339 C CA . ILE A 1 167 ? 15.771 8.803 -6.412 1.00 94.44 167 ILE A CA 1
ATOM 1340 C C . ILE A 1 167 ? 14.535 8.116 -5.810 1.00 94.44 167 ILE A C 1
ATOM 1342 O O . ILE A 1 167 ? 14.001 7.166 -6.384 1.00 94.44 167 ILE A O 1
ATOM 1346 N N . ASP A 1 168 ? 14.037 8.623 -4.681 1.00 94.38 168 ASP A N 1
ATOM 1347 C CA . ASP A 1 168 ? 12.898 8.023 -3.985 1.00 94.38 168 ASP A CA 1
ATOM 1348 C C . ASP A 1 168 ? 11.614 8.168 -4.811 1.00 94.38 168 ASP A C 1
ATOM 1350 O O . ASP A 1 168 ? 10.815 7.233 -4.865 1.00 94.38 168 ASP A O 1
ATOM 1354 N N . ARG A 1 169 ? 11.442 9.281 -5.540 1.00 95.75 169 ARG A N 1
ATOM 1355 C CA . ARG A 1 169 ? 10.331 9.440 -6.496 1.00 95.75 169 ARG A CA 1
ATOM 1356 C C . ARG A 1 169 ? 10.352 8.326 -7.533 1.00 95.75 169 ARG A C 1
ATOM 1358 O O . ARG A 1 169 ? 9.320 7.709 -7.777 1.00 95.75 169 ARG A O 1
ATOM 1365 N N . PHE A 1 170 ? 11.516 8.040 -8.118 1.00 97.06 170 PHE A N 1
ATOM 1366 C CA . PHE A 1 170 ? 11.635 6.993 -9.131 1.00 97.06 170 PHE A CA 1
ATOM 1367 C C . PHE A 1 170 ? 11.305 5.609 -8.556 1.00 97.06 170 PHE A C 1
ATOM 1369 O O . PHE A 1 170 ? 10.537 4.854 -9.156 1.00 97.06 170 PHE A O 1
ATOM 1376 N N . ILE A 1 171 ? 11.798 5.304 -7.351 1.00 95.94 171 ILE A N 1
ATOM 1377 C CA . ILE A 1 171 ? 11.508 4.047 -6.644 1.00 95.94 171 ILE A CA 1
ATOM 1378 C C . ILE A 1 171 ? 10.006 3.890 -6.389 1.00 95.94 171 ILE A C 1
ATOM 1380 O O 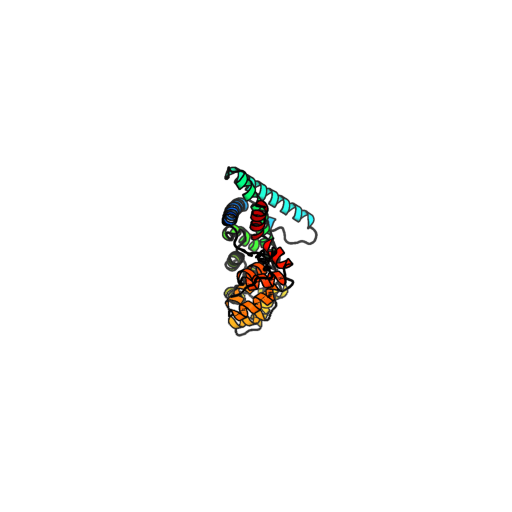. ILE A 1 171 ? 9.435 2.829 -6.662 1.00 95.94 171 ILE A O 1
ATOM 1384 N N . PHE A 1 172 ? 9.343 4.938 -5.894 1.00 95.94 172 PHE A N 1
ATOM 1385 C CA . PHE A 1 172 ? 7.902 4.911 -5.649 1.00 95.94 172 PHE A CA 1
ATOM 1386 C C . PHE A 1 172 ? 7.107 4.812 -6.953 1.00 95.94 172 PHE A C 1
ATOM 1388 O O . PHE A 1 172 ? 6.170 4.015 -7.017 1.00 95.94 172 PHE A O 1
ATOM 1395 N N . ALA A 1 173 ? 7.499 5.533 -8.005 1.00 96.81 173 ALA A N 1
ATOM 1396 C CA . ALA A 1 173 ? 6.855 5.441 -9.311 1.00 96.81 173 ALA A CA 1
ATOM 1397 C C . ALA A 1 173 ? 6.931 4.013 -9.880 1.00 96.81 173 ALA A C 1
ATOM 1399 O O . ALA A 1 173 ? 5.908 3.457 -10.284 1.00 96.81 173 ALA A O 1
ATOM 1400 N N . CYS A 1 174 ? 8.100 3.369 -9.806 1.00 95.31 174 CYS A N 1
ATOM 1401 C CA . CYS A 1 174 ? 8.291 1.975 -10.214 1.00 95.31 174 CYS A CA 1
ATOM 1402 C C . CYS A 1 174 ? 7.437 1.014 -9.375 1.00 95.31 174 CYS A C 1
ATOM 1404 O O . CYS A 1 174 ? 6.683 0.193 -9.906 1.00 95.31 174 CYS A O 1
ATOM 1406 N N . THR A 1 175 ? 7.514 1.147 -8.048 1.00 93.88 175 THR A N 1
ATOM 1407 C CA . THR A 1 175 ? 6.810 0.279 -7.092 1.00 93.88 175 THR A CA 1
ATOM 1408 C C . THR A 1 175 ? 5.296 0.367 -7.254 1.00 93.88 175 THR A C 1
ATOM 1410 O O . THR A 1 175 ? 4.600 -0.637 -7.132 1.00 93.88 175 THR A O 1
ATOM 1413 N N . TYR A 1 176 ? 4.765 1.550 -7.549 1.00 93.62 176 TYR A N 1
ATOM 1414 C CA . TYR A 1 176 ? 3.328 1.771 -7.699 1.00 93.62 176 TYR A CA 1
ATOM 1415 C C . TYR A 1 176 ? 2.847 1.729 -9.146 1.00 93.62 176 TYR A C 1
ATOM 1417 O O . TYR A 1 176 ? 1.667 1.964 -9.394 1.00 93.62 176 TYR A O 1
ATOM 1425 N N . CYS A 1 177 ? 3.723 1.357 -10.086 1.00 94.31 177 CYS A N 1
ATOM 1426 C CA . CYS A 1 177 ? 3.407 1.288 -11.510 1.00 94.31 177 CYS A CA 1
ATOM 1427 C C . CYS A 1 177 ? 2.820 2.618 -12.023 1.00 94.31 177 CYS A C 1
ATOM 1429 O O . CYS A 1 177 ? 1.831 2.642 -12.754 1.00 94.31 177 CYS A O 1
ATOM 1431 N N . LEU A 1 178 ? 3.409 3.744 -11.615 1.00 95.12 178 LEU A N 1
ATOM 1432 C CA . LEU A 1 178 ? 3.070 5.086 -12.088 1.00 95.12 178 LEU A CA 1
ATOM 1433 C C . LEU A 1 178 ? 3.811 5.345 -13.402 1.00 95.12 178 LEU A C 1
ATOM 1435 O O . LEU A 1 178 ? 4.812 6.045 -13.445 1.00 95.12 178 LEU A O 1
ATOM 1439 N N . TYR A 1 179 ? 3.358 4.669 -14.456 1.00 94.62 179 TYR A N 1
ATOM 1440 C CA . TYR A 1 179 ? 4.067 4.523 -15.726 1.00 94.62 179 TYR A CA 1
ATOM 1441 C C . TYR A 1 179 ? 4.597 5.836 -16.316 1.00 94.62 179 TYR A C 1
ATOM 1443 O O . TYR A 1 179 ? 5.773 5.917 -16.658 1.00 94.62 179 TYR A O 1
ATOM 1451 N N . GLU A 1 180 ? 3.758 6.864 -16.405 1.00 95.56 180 GLU A N 1
ATOM 1452 C CA . GLU A 1 180 ? 4.145 8.155 -16.973 1.00 95.56 180 GLU A CA 1
ATOM 1453 C C . GLU A 1 180 ? 5.248 8.815 -16.133 1.00 95.56 180 GLU A C 1
ATOM 1455 O O . GLU A 1 180 ? 6.248 9.282 -16.680 1.00 95.56 180 GLU A O 1
ATOM 1460 N N . ASP A 1 181 ? 5.113 8.773 -14.805 1.00 97.25 181 ASP A N 1
ATOM 1461 C CA . ASP A 1 181 ? 6.118 9.284 -13.874 1.00 97.25 181 ASP A CA 1
ATOM 1462 C C . ASP A 1 181 ? 7.426 8.491 -13.963 1.00 97.25 181 ASP A C 1
ATOM 1464 O O . ASP A 1 181 ? 8.496 9.089 -13.930 1.00 97.25 181 ASP A O 1
ATOM 1468 N N . VAL A 1 182 ? 7.368 7.163 -14.131 1.00 96.81 182 VAL A N 1
ATOM 1469 C CA . VAL A 1 182 ? 8.564 6.323 -14.329 1.00 96.81 182 VAL A CA 1
ATOM 1470 C C . VAL A 1 182 ? 9.352 6.797 -15.546 1.00 96.81 182 VAL A C 1
ATOM 1472 O O . VAL A 1 182 ? 10.564 6.976 -15.445 1.00 96.81 182 VAL A O 1
ATOM 1475 N N . LEU A 1 183 ? 8.678 7.033 -16.678 1.00 96.19 183 LEU A N 1
ATOM 1476 C CA . LEU A 1 183 ? 9.342 7.499 -17.896 1.00 96.19 183 LEU A CA 1
ATOM 1477 C C . LEU A 1 183 ? 9.976 8.878 -17.697 1.00 96.19 183 LEU A C 1
ATOM 1479 O O . LEU A 1 183 ? 11.141 9.067 -18.034 1.00 96.19 183 LEU A O 1
ATOM 1483 N N . ILE A 1 184 ? 9.229 9.828 -17.129 1.00 96.75 184 ILE A N 1
ATOM 1484 C CA . ILE A 1 184 ? 9.707 11.201 -16.916 1.00 96.75 184 ILE A CA 1
ATOM 1485 C C . ILE A 1 184 ? 10.895 11.215 -15.951 1.00 96.75 184 ILE A C 1
ATOM 1487 O O . ILE A 1 184 ? 11.922 11.826 -16.234 1.00 96.75 184 ILE A O 1
ATOM 1491 N N . LEU A 1 185 ? 10.770 10.531 -14.815 1.00 97.62 185 LEU A N 1
ATOM 1492 C CA . LEU A 1 185 ? 11.807 10.498 -13.790 1.00 97.62 185 LEU A CA 1
ATOM 1493 C C . LEU A 1 185 ? 13.069 9.792 -14.286 1.00 97.62 185 LEU A C 1
ATOM 1495 O O . LEU A 1 185 ? 14.161 10.243 -13.963 1.00 97.62 185 LEU A O 1
ATOM 1499 N N . TRP A 1 186 ? 12.942 8.743 -15.104 1.00 97.00 186 TRP A N 1
ATOM 1500 C CA . TRP A 1 186 ? 14.098 8.061 -15.687 1.00 97.00 186 TRP A CA 1
ATOM 1501 C C . TRP A 1 186 ? 14.977 8.984 -16.533 1.00 97.00 186 TRP A C 1
ATOM 1503 O O . TRP A 1 186 ? 16.202 8.926 -16.436 1.00 97.00 186 TRP A O 1
ATOM 1513 N N . GLU A 1 187 ? 14.362 9.852 -17.339 1.00 96.12 187 GLU A N 1
ATOM 1514 C CA . GLU A 1 187 ? 15.091 10.823 -18.165 1.00 96.12 187 GLU A CA 1
ATOM 1515 C C . GLU A 1 187 ? 15.706 11.959 -17.330 1.00 96.12 187 GLU A C 1
ATOM 1517 O O . GLU A 1 187 ? 16.696 12.559 -17.739 1.00 96.12 187 GLU A O 1
ATOM 1522 N N . LEU A 1 188 ? 15.137 12.254 -16.155 1.00 96.75 188 LEU A N 1
ATOM 1523 C CA . LEU A 1 188 ? 15.652 13.274 -15.236 1.00 96.75 188 LEU A CA 1
ATOM 1524 C C . LEU A 1 188 ? 16.836 12.791 -14.391 1.00 96.75 188 LEU A C 1
ATOM 1526 O O . LEU A 1 188 ? 17.630 13.617 -13.944 1.00 96.75 188 LEU A O 1
ATOM 1530 N N . LEU A 1 189 ? 16.941 11.484 -14.143 1.00 96.94 189 LEU A N 1
ATOM 1531 C CA . LEU A 1 189 ? 18.033 10.910 -13.363 1.00 96.94 189 LEU A CA 1
ATOM 1532 C C . LEU A 1 189 ? 19.368 11.054 -14.101 1.00 96.94 189 LEU A C 1
ATOM 1534 O O . LEU A 1 189 ? 19.493 10.735 -15.287 1.00 96.94 189 LEU A O 1
ATOM 1538 N N . SER A 1 190 ? 20.394 11.472 -13.367 1.00 96.94 190 SER A N 1
ATOM 1539 C CA . SER A 1 190 ? 21.778 11.431 -13.833 1.00 96.94 190 SER A CA 1
ATOM 1540 C C . SER A 1 190 ? 22.290 9.990 -13.926 1.00 96.94 190 SER A C 1
ATOM 1542 O O . SER A 1 190 ? 21.784 9.089 -13.257 1.00 96.94 190 SER A O 1
ATOM 1544 N N . GLU A 1 191 ? 23.339 9.756 -14.718 1.00 96.69 191 GLU A N 1
ATOM 1545 C CA . GLU A 1 191 ? 23.921 8.410 -14.838 1.00 96.69 191 GLU A CA 1
ATOM 1546 C C . GLU A 1 191 ? 24.439 7.863 -13.500 1.00 96.69 191 GLU A C 1
ATOM 1548 O O . GLU A 1 191 ? 24.257 6.683 -13.221 1.00 96.69 191 GLU A O 1
ATOM 1553 N N . THR A 1 192 ? 24.966 8.722 -12.621 1.00 96.50 192 THR A N 1
ATOM 1554 C CA . THR A 1 192 ? 25.382 8.326 -11.266 1.00 96.50 192 THR A CA 1
ATOM 1555 C C . THR A 1 192 ? 24.211 7.799 -10.435 1.00 96.50 192 THR A C 1
ATOM 1557 O O . THR A 1 192 ? 24.342 6.788 -9.750 1.00 96.50 192 THR A O 1
ATOM 1560 N N . GLU A 1 193 ? 23.052 8.461 -10.492 1.00 95.88 193 GLU A N 1
ATOM 1561 C CA . GLU A 1 193 ? 21.858 8.019 -9.760 1.00 95.88 193 GLU A CA 1
ATOM 1562 C C . GLU A 1 193 ? 21.287 6.727 -10.358 1.00 95.88 193 GLU A C 1
ATOM 1564 O O . GLU A 1 193 ? 20.826 5.850 -9.626 1.00 95.88 193 GLU A O 1
ATOM 1569 N N . LYS A 1 194 ? 21.357 6.565 -11.687 1.00 97.25 194 LYS A N 1
ATOM 1570 C CA . LYS A 1 194 ? 20.990 5.306 -12.353 1.00 97.25 194 LYS A CA 1
ATOM 1571 C C . LYS A 1 194 ? 21.914 4.162 -11.933 1.00 97.25 194 LYS A C 1
ATOM 1573 O O . LYS A 1 194 ? 21.422 3.070 -11.658 1.00 97.25 194 LYS A O 1
ATOM 1578 N N . ASP A 1 195 ? 23.221 4.396 -11.822 1.00 95.81 195 ASP A N 1
ATOM 1579 C CA . ASP A 1 195 ? 24.189 3.402 -11.335 1.00 95.81 195 ASP A CA 1
ATOM 1580 C C . ASP A 1 195 ? 23.925 2.983 -9.880 1.00 95.81 195 ASP A C 1
ATOM 1582 O O . ASP A 1 195 ? 23.983 1.790 -9.551 1.00 95.81 195 ASP A O 1
ATOM 1586 N N . GLU A 1 196 ? 23.570 3.938 -9.016 1.00 94.31 196 GLU A N 1
ATOM 1587 C CA . GLU A 1 196 ? 23.149 3.667 -7.635 1.00 94.31 196 GLU A CA 1
ATOM 1588 C C . GLU A 1 196 ? 21.897 2.777 -7.612 1.00 94.31 196 GLU A C 1
ATOM 1590 O O . GLU A 1 196 ? 21.871 1.728 -6.960 1.00 94.31 196 GLU A O 1
ATOM 1595 N N . LEU A 1 197 ? 20.881 3.129 -8.406 1.00 95.31 197 LEU A N 1
ATOM 1596 C CA . LEU A 1 197 ? 19.655 2.346 -8.537 1.00 95.31 197 LEU A CA 1
ATOM 1597 C C . LEU A 1 197 ? 19.921 0.930 -9.072 1.00 95.31 197 LEU A C 1
ATOM 1599 O O . LEU A 1 197 ? 19.385 -0.036 -8.527 1.00 95.31 197 LEU A O 1
ATOM 1603 N N . ARG A 1 198 ? 20.769 0.756 -10.091 1.00 94.56 198 ARG A N 1
ATOM 1604 C CA . ARG A 1 198 ? 21.142 -0.573 -10.623 1.00 94.56 198 ARG A CA 1
ATOM 1605 C C . ARG A 1 198 ? 21.760 -1.467 -9.549 1.00 94.56 198 ARG A C 1
ATOM 1607 O O . ARG A 1 198 ? 21.502 -2.672 -9.517 1.00 94.56 198 ARG A O 1
ATOM 1614 N N . SER A 1 199 ? 22.556 -0.884 -8.661 1.00 91.88 199 SER A N 1
ATOM 1615 C CA . SER A 1 199 ? 23.287 -1.623 -7.633 1.00 91.88 199 SER A CA 1
ATOM 1616 C C . SER A 1 199 ? 22.371 -2.007 -6.471 1.00 91.88 199 SER A C 1
ATOM 1618 O O . SER A 1 199 ? 22.190 -3.196 -6.169 1.00 91.88 199 SER A O 1
ATOM 1620 N N . ASP A 1 200 ? 21.706 -1.013 -5.888 1.00 90.31 200 ASP A N 1
ATOM 1621 C CA . ASP A 1 200 ? 21.140 -1.122 -4.545 1.00 90.31 200 ASP A CA 1
ATOM 1622 C C . ASP A 1 200 ? 19.613 -1.224 -4.507 1.00 90.31 200 ASP A C 1
ATOM 1624 O O . ASP A 1 200 ? 19.053 -1.544 -3.457 1.00 90.31 200 ASP A O 1
ATOM 1628 N N . SER A 1 201 ? 18.915 -1.010 -5.628 1.00 91.12 201 SER A N 1
ATOM 1629 C CA . SER A 1 201 ? 17.449 -1.058 -5.644 1.00 91.12 201 SER A CA 1
ATOM 1630 C C . SER A 1 201 ? 16.870 -2.471 -5.473 1.00 91.12 201 SER A C 1
ATOM 1632 O O . SER A 1 201 ? 17.561 -3.495 -5.569 1.00 91.12 201 SER A O 1
ATOM 1634 N N . ASP A 1 202 ? 15.575 -2.526 -5.163 1.00 90.31 202 ASP A N 1
ATOM 1635 C CA . ASP A 1 202 ? 14.850 -3.785 -5.037 1.00 90.31 202 ASP A CA 1
ATOM 1636 C C . ASP A 1 202 ? 14.545 -4.433 -6.399 1.00 90.31 202 ASP A C 1
ATOM 1638 O O . ASP A 1 202 ? 14.786 -3.876 -7.469 1.00 90.31 202 ASP A O 1
ATOM 1642 N N . PHE A 1 203 ? 14.007 -5.652 -6.352 1.00 90.06 203 PHE A N 1
ATOM 1643 C CA . PHE A 1 203 ? 13.661 -6.415 -7.549 1.00 90.06 203 PHE A CA 1
ATOM 1644 C C . PHE A 1 203 ? 12.703 -5.665 -8.486 1.00 90.06 203 PHE A C 1
ATOM 1646 O O . PHE A 1 203 ? 12.885 -5.720 -9.695 1.00 90.06 203 PHE A O 1
ATOM 1653 N N . VAL A 1 204 ? 11.699 -4.962 -7.952 1.00 91.56 204 VAL A N 1
ATOM 1654 C CA . VAL A 1 204 ? 10.698 -4.279 -8.783 1.00 91.56 204 VAL A CA 1
ATOM 1655 C C . VAL A 1 204 ? 11.354 -3.156 -9.571 1.00 91.56 204 VAL A C 1
ATOM 1657 O O . VAL A 1 204 ? 11.153 -3.053 -10.777 1.00 91.56 204 VAL A O 1
ATOM 1660 N N . VAL A 1 205 ? 12.170 -2.344 -8.902 1.00 93.88 205 VAL A N 1
ATOM 1661 C CA . VAL A 1 205 ? 12.890 -1.238 -9.539 1.00 93.88 205 VAL A CA 1
ATOM 1662 C C . VAL A 1 205 ? 13.897 -1.757 -10.573 1.00 93.88 205 VAL A C 1
ATOM 1664 O O . VAL A 1 205 ? 13.971 -1.210 -11.670 1.00 93.88 205 VAL A O 1
ATOM 1667 N N . LYS A 1 206 ? 14.614 -2.851 -10.285 1.00 93.75 206 LYS A N 1
ATOM 1668 C CA . LYS A 1 206 ? 15.564 -3.465 -11.234 1.00 93.75 206 LYS A CA 1
ATOM 1669 C C . LYS A 1 206 ? 14.905 -3.950 -12.518 1.00 93.75 206 LYS A C 1
ATOM 1671 O O . LYS A 1 206 ? 15.449 -3.733 -13.596 1.00 93.75 206 LYS A O 1
ATOM 1676 N N . GLU A 1 207 ? 13.736 -4.571 -12.414 1.00 93.12 207 GLU A N 1
ATOM 1677 C CA . GLU A 1 207 ? 12.974 -5.000 -13.587 1.00 93.12 207 GLU A CA 1
ATOM 1678 C C . GLU A 1 207 ? 12.553 -3.797 -14.445 1.00 93.12 207 GLU A C 1
ATOM 1680 O O . GLU A 1 207 ? 12.708 -3.826 -15.665 1.00 93.12 207 GLU A O 1
ATOM 1685 N N . TRP A 1 208 ? 12.098 -2.705 -13.818 1.00 95.00 208 TRP A N 1
ATOM 1686 C CA . TRP A 1 208 ? 11.796 -1.461 -14.534 1.00 95.00 208 TRP A CA 1
ATOM 1687 C C . TRP A 1 208 ? 13.017 -0.884 -15.247 1.00 95.00 208 TRP A C 1
ATOM 1689 O O . TRP A 1 208 ? 12.907 -0.512 -16.411 1.00 95.00 208 TRP A O 1
ATOM 1699 N N . ILE A 1 209 ? 14.175 -0.839 -14.587 1.00 95.69 209 ILE A N 1
ATOM 1700 C CA . ILE A 1 209 ? 15.426 -0.362 -15.194 1.00 95.69 209 ILE A CA 1
ATOM 1701 C C . ILE A 1 209 ? 15.793 -1.218 -16.407 1.00 95.69 209 ILE A C 1
ATOM 1703 O O . ILE A 1 209 ? 16.026 -0.680 -17.487 1.00 95.69 209 ILE A O 1
ATOM 1707 N N . ALA A 1 210 ? 15.761 -2.546 -16.266 1.00 94.19 210 ALA A N 1
ATOM 1708 C CA . ALA A 1 210 ? 16.055 -3.461 -17.365 1.00 94.19 210 ALA A CA 1
ATOM 1709 C C . ALA A 1 210 ? 15.115 -3.241 -18.563 1.00 94.19 210 ALA A C 1
ATOM 1711 O O . ALA A 1 210 ? 15.551 -3.283 -19.716 1.00 94.19 210 ALA A O 1
ATOM 1712 N N . TRP A 1 211 ? 13.831 -2.968 -18.313 1.00 94.31 211 TRP A N 1
ATOM 1713 C CA . TRP A 1 211 ? 12.878 -2.623 -19.366 1.00 94.31 211 TRP A CA 1
ATOM 1714 C C . TRP A 1 211 ? 13.188 -1.266 -20.016 1.00 94.31 211 TRP A C 1
ATOM 1716 O O . TRP A 1 211 ? 13.251 -1.173 -21.241 1.00 94.31 211 TRP A O 1
ATOM 1726 N N . LEU A 1 212 ? 13.451 -0.229 -19.218 1.00 95.06 212 LEU A N 1
ATOM 1727 C CA . LEU A 1 212 ? 13.758 1.122 -19.703 1.00 95.06 212 LEU A CA 1
ATOM 1728 C C . LEU A 1 212 ? 15.025 1.177 -20.566 1.00 95.06 212 LEU A C 1
ATOM 1730 O O . LEU A 1 212 ? 15.100 1.993 -21.483 1.00 95.06 212 LEU A O 1
ATOM 1734 N N . GLU A 1 213 ? 16.005 0.318 -20.285 1.00 94.12 213 GLU A N 1
ATOM 1735 C CA . GLU A 1 213 ? 17.268 0.236 -21.027 1.00 94.12 213 GLU A CA 1
ATOM 1736 C C . GLU A 1 213 ? 17.174 -0.610 -22.301 1.00 94.12 213 GLU A C 1
ATOM 1738 O O . GLU A 1 213 ? 17.897 -0.358 -23.264 1.00 94.12 213 GLU A O 1
ATOM 1743 N N . SER A 1 214 ? 16.299 -1.619 -22.323 1.00 88.31 214 SER A N 1
ATOM 1744 C CA . SER A 1 214 ? 16.215 -2.573 -23.438 1.00 88.31 214 SER A CA 1
ATOM 1745 C C . SER A 1 214 ? 15.235 -2.167 -24.536 1.00 88.31 214 SER A C 1
ATOM 1747 O O . SER A 1 214 ? 15.383 -2.612 -25.677 1.00 88.31 214 SER A O 1
ATOM 1749 N N . TRP A 1 215 ? 14.244 -1.325 -24.234 1.00 79.44 215 TRP A N 1
ATOM 1750 C CA . TRP A 1 215 ? 13.170 -1.013 -25.175 1.00 79.44 215 TRP A CA 1
ATOM 1751 C C . TRP A 1 215 ? 13.279 0.397 -25.750 1.00 79.44 215 TRP A C 1
ATOM 1753 O O . TRP A 1 215 ? 13.108 1.400 -25.061 1.00 79.44 215 TRP A O 1
ATOM 1763 N N . LEU A 1 216 ? 13.468 0.462 -27.072 1.00 77.38 216 LEU A N 1
ATOM 1764 C CA . LEU A 1 216 ? 13.367 1.711 -27.835 1.00 77.38 216 LEU A CA 1
ATOM 1765 C C . LEU A 1 216 ? 11.922 2.227 -27.888 1.00 77.38 216 LEU A C 1
ATOM 1767 O O . LEU A 1 216 ? 11.696 3.435 -27.896 1.00 77.38 216 LEU A O 1
ATOM 1771 N N . ASN A 1 217 ? 10.943 1.316 -27.921 1.00 83.12 217 ASN A N 1
ATOM 1772 C CA . ASN A 1 217 ? 9.528 1.665 -27.912 1.00 83.12 217 ASN A CA 1
ATOM 1773 C C . ASN A 1 217 ? 8.964 1.580 -26.491 1.00 83.12 217 ASN A C 1
ATOM 1775 O O . ASN A 1 217 ? 8.676 0.496 -25.984 1.00 83.12 217 ASN A O 1
ATOM 1779 N N . LYS A 1 218 ? 8.786 2.747 -25.875 1.00 87.44 218 LYS A N 1
ATOM 1780 C CA . LYS A 1 218 ? 8.183 2.918 -24.553 1.00 87.44 218 LYS A CA 1
ATOM 1781 C C . LYS A 1 218 ? 6.676 3.155 -24.694 1.00 87.44 218 LYS A C 1
ATOM 1783 O O . LYS A 1 218 ? 6.179 4.136 -24.166 1.00 87.44 218 LYS A O 1
ATOM 1788 N N . ASP A 1 219 ? 5.961 2.303 -25.426 1.00 92.19 219 ASP A N 1
ATOM 1789 C CA . ASP A 1 219 ? 4.493 2.342 -25.509 1.00 92.19 219 ASP A CA 1
ATOM 1790 C C . ASP A 1 219 ? 3.851 1.460 -24.423 1.00 92.19 219 ASP A C 1
ATOM 1792 O O . ASP A 1 219 ? 4.402 0.433 -24.006 1.00 92.19 219 ASP A O 1
ATOM 1796 N N . TRP A 1 220 ? 2.674 1.872 -23.943 1.00 91.81 220 TRP A N 1
ATOM 1797 C CA . TRP A 1 220 ? 2.003 1.225 -22.817 1.00 91.81 220 TRP A CA 1
ATOM 1798 C C . TRP A 1 220 ? 1.620 -0.232 -23.108 1.00 91.81 220 TRP A C 1
ATOM 1800 O O . TRP A 1 220 ? 1.726 -1.069 -22.214 1.00 91.81 220 TRP A O 1
ATOM 1810 N N . GLN A 1 221 ? 1.232 -0.582 -24.338 1.00 91.69 221 GLN A N 1
ATOM 1811 C CA . GLN A 1 221 ? 0.852 -1.962 -24.666 1.00 91.69 221 GLN A CA 1
ATOM 1812 C C . GLN A 1 221 ? 2.051 -2.911 -24.587 1.00 91.69 221 GLN A C 1
ATOM 1814 O O . GLN A 1 221 ? 1.936 -4.028 -24.080 1.00 91.69 221 GLN A O 1
ATOM 1819 N N . PHE A 1 222 ? 3.229 -2.448 -25.012 1.00 91.56 222 PHE A N 1
ATOM 1820 C CA . PHE A 1 222 ? 4.470 -3.207 -24.858 1.00 91.56 222 PHE A CA 1
ATOM 1821 C C . PHE A 1 222 ? 4.873 -3.338 -23.388 1.00 91.56 222 PHE A C 1
ATOM 1823 O O . PHE A 1 222 ? 5.299 -4.412 -22.966 1.00 91.56 222 PHE A O 1
ATOM 1830 N N . CYS A 1 223 ? 4.680 -2.280 -22.595 1.00 91.69 223 CYS A N 1
ATOM 1831 C CA . CYS A 1 223 ? 4.888 -2.321 -21.149 1.00 91.69 223 CYS A CA 1
ATOM 1832 C C . CYS A 1 223 ? 3.975 -3.361 -20.477 1.00 91.69 223 CYS A C 1
ATOM 1834 O O . CYS A 1 223 ? 4.449 -4.191 -19.705 1.00 91.69 223 CYS A O 1
ATOM 1836 N N . VAL A 1 224 ? 2.685 -3.392 -20.828 1.00 92.69 224 VAL A N 1
ATOM 1837 C CA . VAL A 1 224 ? 1.723 -4.388 -20.326 1.00 92.69 224 VAL A CA 1
ATOM 1838 C C . VAL A 1 224 ? 2.151 -5.809 -20.683 1.00 92.69 224 VAL A C 1
ATOM 1840 O O . VAL A 1 224 ? 2.185 -6.675 -19.806 1.00 92.69 224 VAL A O 1
ATOM 1843 N N . ALA A 1 225 ? 2.507 -6.055 -21.946 1.00 92.38 225 ALA A N 1
ATOM 1844 C CA . ALA A 1 225 ? 2.958 -7.369 -22.396 1.00 92.38 225 ALA A CA 1
ATOM 1845 C C . ALA A 1 225 ? 4.227 -7.823 -21.656 1.00 92.38 225 ALA A C 1
ATOM 1847 O O . ALA A 1 225 ? 4.305 -8.967 -21.204 1.00 92.38 225 ALA A O 1
ATOM 1848 N N . TRP A 1 226 ? 5.192 -6.915 -21.477 1.00 93.25 226 TRP A N 1
ATOM 1849 C CA . TRP A 1 226 ? 6.399 -7.173 -20.698 1.00 93.25 226 TRP A CA 1
ATOM 1850 C C . TRP A 1 226 ? 6.070 -7.497 -19.237 1.00 93.25 226 TRP A C 1
ATOM 1852 O O . TRP A 1 226 ? 6.483 -8.545 -18.746 1.00 93.25 226 TRP A O 1
ATOM 1862 N N . ILE A 1 227 ? 5.268 -6.665 -18.563 1.00 92.44 227 ILE A N 1
ATOM 1863 C CA . ILE A 1 227 ? 4.865 -6.884 -17.170 1.00 92.44 227 ILE A CA 1
ATOM 1864 C C . ILE A 1 227 ? 4.217 -8.265 -17.003 1.00 92.44 227 ILE A C 1
ATOM 1866 O O . ILE A 1 227 ? 4.550 -8.980 -16.064 1.00 92.44 227 ILE A O 1
ATOM 1870 N N . LEU A 1 228 ? 3.316 -8.666 -17.905 1.00 91.19 228 LEU A N 1
ATOM 1871 C CA . LEU A 1 228 ? 2.659 -9.979 -17.857 1.00 91.19 228 LEU A CA 1
ATOM 1872 C C . LEU A 1 228 ? 3.627 -11.152 -18.073 1.00 91.19 228 LEU A C 1
ATOM 1874 O O . LEU A 1 228 ? 3.354 -12.267 -17.616 1.00 91.19 228 LEU A O 1
ATOM 1878 N N . GLY A 1 229 ? 4.748 -10.903 -18.753 1.00 90.25 229 GLY A N 1
ATOM 1879 C CA . GLY A 1 229 ? 5.845 -11.847 -18.942 1.00 90.25 229 GLY A CA 1
ATOM 1880 C C . GLY A 1 229 ? 6.768 -11.997 -17.728 1.00 90.25 229 GLY A C 1
ATOM 1881 O O . GLY A 1 229 ? 7.522 -12.968 -17.670 1.00 90.25 229 GLY A O 1
ATOM 1882 N N . THR A 1 230 ? 6.702 -11.096 -16.742 1.00 88.62 230 THR A N 1
ATOM 1883 C CA . THR A 1 230 ? 7.550 -11.137 -15.540 1.00 88.62 230 THR A CA 1
ATOM 1884 C C . THR A 1 230 ? 6.768 -11.565 -14.291 1.00 88.62 230 THR A C 1
ATOM 1886 O O . THR A 1 230 ? 5.541 -11.640 -14.297 1.00 88.62 230 THR A O 1
ATOM 1889 N N . PRO A 1 231 ? 7.439 -11.850 -13.162 1.00 85.06 231 PRO A N 1
ATOM 1890 C CA . PRO A 1 231 ? 6.775 -12.043 -11.870 1.00 85.06 231 PRO A CA 1
ATOM 1891 C C . PRO A 1 231 ? 6.266 -10.747 -11.208 1.00 85.06 231 PRO A C 1
ATOM 1893 O O . PRO A 1 231 ? 5.839 -10.790 -10.055 1.00 85.06 231 PRO A O 1
ATOM 1896 N N . LEU A 1 232 ? 6.350 -9.579 -11.859 1.00 84.12 232 LEU A N 1
ATOM 1897 C CA . LEU A 1 232 ? 5.965 -8.305 -11.235 1.00 84.12 232 LEU A CA 1
ATOM 1898 C C . LEU A 1 232 ? 4.470 -8.243 -10.915 1.00 84.12 232 LEU A C 1
ATOM 1900 O O . LEU A 1 232 ? 4.071 -7.845 -9.818 1.00 84.12 232 LEU A O 1
ATOM 1904 N N . TRP A 1 233 ? 3.637 -8.657 -11.867 1.00 83.81 233 TRP A N 1
ATOM 1905 C CA . TRP A 1 233 ? 2.190 -8.459 -11.801 1.00 83.81 233 TRP A CA 1
ATOM 1906 C C . TRP A 1 233 ? 1.488 -9.306 -10.738 1.00 83.81 233 TRP A C 1
ATOM 1908 O O . TRP A 1 233 ? 0.444 -8.895 -10.247 1.00 83.81 233 TRP A O 1
ATOM 1918 N N . ASN A 1 234 ? 2.030 -10.462 -10.342 1.00 80.62 234 ASN A N 1
ATOM 1919 C CA . ASN A 1 234 ? 1.396 -11.307 -9.323 1.00 80.62 234 ASN A CA 1
ATOM 1920 C C . ASN A 1 234 ? 1.895 -11.031 -7.894 1.00 80.62 234 ASN A C 1
ATOM 1922 O O . ASN A 1 234 ? 1.262 -11.472 -6.935 1.00 80.62 234 ASN A O 1
ATOM 1926 N N . LYS A 1 235 ? 2.992 -10.279 -7.738 1.00 80.81 235 LYS A N 1
ATOM 1927 C CA . LYS A 1 235 ? 3.558 -9.897 -6.432 1.00 80.81 235 LYS A CA 1
ATOM 1928 C C . LYS A 1 235 ? 3.191 -8.481 -5.999 1.00 80.81 235 LYS A C 1
ATOM 1930 O O . LYS A 1 235 ? 3.334 -8.151 -4.823 1.00 80.81 235 LYS A O 1
ATOM 1935 N N . ASN A 1 236 ? 2.719 -7.648 -6.923 1.00 84.00 236 ASN A N 1
ATOM 1936 C CA . ASN A 1 236 ? 2.446 -6.242 -6.674 1.00 84.00 236 ASN A CA 1
ATOM 1937 C C . ASN A 1 236 ? 1.007 -5.881 -7.069 1.00 84.00 236 ASN A C 1
ATOM 1939 O O . ASN A 1 236 ? 0.642 -5.906 -8.243 1.00 84.00 236 ASN A O 1
ATOM 1943 N N . ILE A 1 237 ? 0.190 -5.514 -6.077 1.00 88.38 237 ILE A N 1
ATOM 1944 C CA . ILE A 1 237 ? -1.222 -5.165 -6.286 1.00 88.38 237 ILE A CA 1
ATOM 1945 C C . ILE A 1 237 ? -1.407 -3.950 -7.199 1.00 88.38 237 ILE A C 1
ATOM 1947 O O . ILE A 1 237 ? -2.359 -3.921 -7.977 1.00 88.38 237 ILE A O 1
ATOM 1951 N N . SER A 1 238 ? -0.521 -2.958 -7.123 1.00 89.56 238 SER A N 1
ATOM 1952 C CA . SER A 1 238 ? -0.602 -1.742 -7.935 1.00 89.56 238 SER A CA 1
ATOM 1953 C C . SER A 1 238 ? -0.354 -2.069 -9.406 1.00 89.56 238 SER A C 1
ATOM 1955 O O . SER A 1 238 ? -1.128 -1.664 -10.272 1.00 89.56 238 SER A O 1
ATOM 1957 N N . VAL A 1 239 ? 0.659 -2.901 -9.676 1.00 89.56 239 VAL A N 1
ATOM 1958 C CA . VAL A 1 239 ? 0.943 -3.427 -11.020 1.00 89.56 239 VAL A CA 1
ATOM 1959 C C . VAL A 1 239 ? -0.238 -4.253 -11.534 1.00 89.56 239 VAL A C 1
ATOM 1961 O O . VAL A 1 239 ? -0.713 -4.019 -12.645 1.00 89.56 239 VAL A O 1
ATOM 1964 N N . LEU A 1 240 ? -0.763 -5.174 -10.714 1.00 90.31 240 LEU A N 1
ATOM 1965 C CA . LEU A 1 240 ? -1.913 -6.000 -11.082 1.00 90.31 240 LEU A CA 1
ATOM 1966 C C . LEU A 1 240 ? -3.119 -5.142 -11.477 1.00 90.31 240 LEU A C 1
ATOM 1968 O O . LEU A 1 240 ? -3.676 -5.327 -12.555 1.00 90.31 240 LEU A O 1
ATOM 1972 N N . LYS A 1 241 ? -3.504 -4.182 -10.626 1.00 91.69 241 LYS A N 1
ATOM 1973 C CA . LYS A 1 241 ? -4.621 -3.258 -10.876 1.00 91.69 241 LYS A CA 1
ATOM 1974 C C . LYS A 1 241 ? -4.495 -2.584 -12.236 1.00 91.69 241 LYS A C 1
ATOM 1976 O O . LYS A 1 241 ? -5.459 -2.566 -13.000 1.00 91.69 241 LYS A O 1
ATOM 1981 N N . ARG A 1 242 ? -3.308 -2.056 -12.534 1.00 90.62 242 ARG A N 1
ATOM 1982 C CA . ARG A 1 242 ? -3.066 -1.291 -13.755 1.00 90.62 242 ARG A CA 1
ATOM 1983 C C . ARG A 1 242 ? -3.106 -2.173 -15.001 1.00 90.62 242 ARG A C 1
ATOM 1985 O O . ARG A 1 242 ? -3.776 -1.830 -15.971 1.00 90.62 242 ARG A O 1
ATOM 1992 N N . VAL A 1 243 ? -2.466 -3.339 -14.949 1.00 91.56 243 VAL A N 1
ATOM 1993 C CA . VAL A 1 243 ? -2.433 -4.288 -16.069 1.00 91.56 243 VAL A CA 1
ATOM 1994 C C . VAL A 1 243 ? -3.809 -4.870 -16.368 1.00 91.56 243 VAL A C 1
ATOM 1996 O O . VAL A 1 243 ? -4.215 -4.895 -17.525 1.00 91.56 243 VAL A O 1
ATOM 1999 N N . LEU A 1 244 ? -4.576 -5.278 -15.350 1.00 91.69 244 LEU A N 1
ATOM 2000 C CA . LEU A 1 244 ? -5.919 -5.833 -15.568 1.00 91.69 244 LEU A CA 1
ATOM 2001 C C . LEU A 1 244 ? -6.882 -4.835 -16.234 1.00 91.69 244 LEU A C 1
ATOM 2003 O O . LEU A 1 244 ? -7.842 -5.262 -16.883 1.00 91.69 244 LEU A O 1
ATOM 2007 N N . GLY A 1 245 ? -6.634 -3.530 -16.079 1.00 90.12 245 GLY A N 1
ATOM 2008 C CA . GLY A 1 245 ? -7.380 -2.468 -16.754 1.00 90.12 245 GLY A CA 1
ATOM 2009 C C . GLY A 1 245 ? -7.143 -2.412 -18.267 1.00 90.12 245 GLY A C 1
ATOM 2010 O O . GLY A 1 245 ? -8.036 -1.990 -18.994 1.00 90.12 245 GLY A O 1
ATOM 2011 N N . ALA A 1 246 ? -5.988 -2.882 -18.743 1.00 91.50 246 ALA A N 1
ATOM 2012 C CA . ALA A 1 246 ? -5.649 -2.934 -20.166 1.00 91.50 246 ALA A CA 1
ATOM 2013 C C . ALA A 1 246 ? -6.149 -4.210 -20.871 1.00 91.50 246 ALA A C 1
ATOM 2015 O O . ALA A 1 246 ? -6.143 -4.274 -22.096 1.00 91.50 246 ALA A O 1
ATOM 2016 N N . LEU A 1 247 ? -6.580 -5.219 -20.108 1.00 92.69 247 LEU A N 1
ATOM 2017 C CA . LEU A 1 247 ? -6.975 -6.529 -20.625 1.00 92.69 247 LEU A CA 1
ATOM 2018 C C . LEU A 1 247 ? -8.464 -6.625 -20.964 1.00 92.69 247 LEU A C 1
ATOM 2020 O O . LEU A 1 247 ? -9.318 -6.012 -20.309 1.00 92.69 247 LEU A O 1
ATOM 2024 N N . THR A 1 248 ? -8.782 -7.493 -21.928 1.00 92.62 248 THR A N 1
ATOM 2025 C CA . THR A 1 248 ? -10.162 -7.905 -22.211 1.00 92.62 248 THR A CA 1
ATOM 2026 C C . THR A 1 248 ? -10.759 -8.681 -21.025 1.00 92.62 248 THR A C 1
ATOM 2028 O O . THR A 1 248 ? -10.022 -9.235 -20.202 1.00 92.62 248 THR A O 1
ATOM 2031 N N . PRO A 1 249 ? -12.099 -8.784 -20.912 1.00 90.00 249 PRO A N 1
ATOM 2032 C CA . PRO A 1 249 ? -12.731 -9.533 -19.824 1.00 90.00 249 PRO A CA 1
ATOM 2033 C C . PRO A 1 249 ? -12.259 -10.992 -19.714 1.00 90.00 249 PRO A C 1
ATOM 2035 O O . PRO A 1 249 ? -11.986 -11.463 -18.613 1.00 90.00 249 PRO A O 1
ATOM 2038 N N . SER A 1 250 ? -12.096 -11.689 -20.844 1.00 88.69 250 SER A N 1
ATOM 2039 C CA . SER A 1 250 ? -11.654 -13.092 -20.858 1.00 88.69 250 SER A CA 1
ATOM 2040 C C . SER A 1 250 ? -10.213 -13.252 -20.365 1.00 88.69 250 SER A C 1
ATOM 2042 O O . SER A 1 250 ? -9.916 -14.156 -19.583 1.00 88.69 250 SER A O 1
ATOM 2044 N N . GLU A 1 251 ? -9.309 -12.370 -20.797 1.00 91.75 251 GLU A N 1
ATOM 2045 C CA . GLU A 1 251 ? -7.915 -12.370 -20.340 1.00 91.75 251 GLU A CA 1
ATOM 2046 C C . GLU A 1 251 ? -7.834 -12.041 -18.850 1.00 91.75 251 GLU A C 1
ATOM 2048 O O . GLU A 1 251 ? -7.135 -12.719 -18.097 1.00 91.75 251 GLU A O 1
ATOM 2053 N N . ARG A 1 252 ? -8.600 -11.043 -18.396 1.00 91.31 252 ARG A N 1
ATOM 2054 C CA . ARG A 1 252 ? -8.658 -10.649 -16.986 1.00 91.31 252 ARG A CA 1
ATOM 2055 C C . ARG A 1 252 ? -9.033 -11.825 -16.090 1.00 91.31 252 ARG A C 1
ATOM 2057 O O . ARG A 1 252 ? -8.329 -12.073 -15.114 1.00 91.31 252 ARG A O 1
ATOM 2064 N N . THR A 1 253 ? -10.085 -12.571 -16.432 1.00 88.31 253 THR A N 1
ATOM 2065 C CA . THR A 1 253 ? -10.489 -13.773 -15.685 1.00 88.31 253 THR A CA 1
ATOM 2066 C C . THR A 1 253 ? -9.375 -14.821 -15.660 1.00 88.31 253 THR A C 1
ATOM 2068 O O . THR A 1 253 ? -9.069 -15.367 -14.596 1.00 88.31 253 THR A O 1
ATOM 2071 N N . HIS A 1 254 ? -8.716 -15.072 -16.798 1.00 89.88 254 HIS A N 1
ATOM 2072 C CA . HIS A 1 254 ? -7.599 -16.017 -16.877 1.00 89.88 254 HIS A CA 1
ATOM 2073 C C . HIS A 1 254 ? -6.453 -15.640 -15.922 1.00 89.88 254 HIS A C 1
ATOM 2075 O O . HIS A 1 254 ? -6.013 -16.463 -15.113 1.00 89.88 254 HIS A O 1
ATOM 2081 N N . TYR A 1 255 ? -5.993 -14.388 -15.977 1.00 90.31 255 TYR A N 1
ATOM 2082 C CA . TYR A 1 255 ? -4.895 -13.909 -15.138 1.00 90.31 255 TYR A CA 1
ATOM 2083 C C . TYR A 1 255 ? -5.277 -13.834 -13.657 1.00 90.31 255 TYR A C 1
ATOM 2085 O O . TYR A 1 255 ? -4.479 -14.240 -12.811 1.00 90.31 255 TYR A O 1
ATOM 2093 N N . LEU A 1 256 ? -6.496 -13.399 -13.325 1.00 89.50 256 LEU A N 1
ATOM 2094 C CA . LEU A 1 256 ? -6.987 -13.388 -11.945 1.00 89.50 256 LEU A CA 1
ATOM 2095 C C . LEU A 1 256 ? -6.995 -14.791 -11.339 1.00 89.50 256 LEU A C 1
ATOM 2097 O O . LEU A 1 256 ? -6.463 -14.984 -10.248 1.00 89.50 256 LEU A O 1
ATOM 2101 N N . ARG A 1 257 ? -7.522 -15.791 -12.055 1.00 87.75 257 ARG A N 1
ATOM 2102 C CA . ARG A 1 257 ? -7.522 -17.178 -11.574 1.00 87.75 257 ARG A CA 1
ATOM 2103 C C . ARG A 1 257 ? -6.100 -17.700 -11.358 1.00 87.75 257 ARG A C 1
ATOM 2105 O O . ARG A 1 257 ? -5.816 -18.293 -10.321 1.00 87.75 257 ARG A O 1
ATOM 2112 N N . LYS A 1 258 ? -5.188 -17.425 -12.297 1.00 87.62 258 LYS A N 1
ATOM 2113 C CA . LYS A 1 258 ? -3.770 -17.801 -12.178 1.00 87.62 258 LYS A CA 1
ATOM 2114 C C . LYS A 1 258 ? -3.108 -17.189 -10.941 1.00 87.62 258 LYS A C 1
ATOM 2116 O O . LYS A 1 258 ? -2.298 -17.853 -10.300 1.00 87.62 258 LYS A O 1
ATOM 2121 N N . VAL A 1 259 ? -3.448 -15.944 -10.607 1.00 87.81 259 VAL A N 1
ATOM 2122 C CA . VAL A 1 259 ? -2.955 -15.269 -9.398 1.00 87.81 259 VAL A CA 1
ATOM 2123 C C . VAL A 1 259 ? -3.529 -15.958 -8.174 1.00 87.81 259 VAL A C 1
ATOM 2125 O O . VAL A 1 259 ? -2.750 -16.431 -7.356 1.00 87.81 259 VAL A O 1
ATOM 2128 N N . LEU A 1 260 ? -4.858 -16.071 -8.072 1.00 87.50 260 LEU A N 1
ATOM 2129 C CA . LEU A 1 260 ? -5.591 -16.510 -6.870 1.00 87.50 260 LEU A CA 1
ATOM 2130 C C . LEU A 1 260 ? -5.302 -17.948 -6.425 1.00 87.50 260 LEU A C 1
ATOM 2132 O O . LEU A 1 260 ? -5.430 -18.241 -5.242 1.00 87.50 260 LEU A O 1
ATOM 2136 N N . ILE A 1 261 ? -4.841 -18.806 -7.334 1.00 84.12 261 ILE A N 1
ATOM 2137 C CA . ILE A 1 261 ? -4.417 -20.186 -7.030 1.00 84.12 261 ILE A CA 1
ATOM 2138 C C . ILE A 1 261 ? -2.933 -20.251 -6.594 1.00 84.12 261 ILE A C 1
ATOM 2140 O O . ILE A 1 261 ? -2.435 -21.277 -6.127 1.00 84.12 261 ILE A O 1
ATOM 2144 N N . GLY A 1 262 ? -2.185 -19.155 -6.738 1.00 81.00 262 GLY A N 1
ATOM 2145 C CA . GLY A 1 262 ? -0.778 -19.070 -6.355 1.00 81.00 262 GLY A CA 1
ATOM 2146 C C . GLY A 1 262 ? -0.553 -19.194 -4.842 1.00 81.00 262 GLY A C 1
ATOM 2147 O O . GLY A 1 262 ? -1.315 -18.670 -4.036 1.00 81.00 262 GLY A O 1
ATOM 2148 N N . ARG A 1 263 ? 0.548 -19.850 -4.443 1.00 71.44 263 ARG A N 1
ATOM 2149 C CA . ARG A 1 263 ? 0.879 -20.110 -3.023 1.00 71.44 263 ARG A CA 1
ATOM 2150 C C . ARG A 1 263 ? 1.387 -18.895 -2.238 1.00 71.44 263 ARG A C 1
ATOM 2152 O O . ARG A 1 263 ? 1.387 -18.928 -1.013 1.00 71.44 263 ARG A O 1
ATOM 2159 N N . GLU A 1 264 ? 1.852 -17.848 -2.913 1.00 74.19 264 GLU A N 1
ATOM 2160 C CA . GLU A 1 264 ? 2.511 -16.698 -2.281 1.00 74.19 264 GLU A CA 1
ATOM 2161 C C . GLU A 1 264 ? 1.812 -15.395 -2.655 1.00 74.19 264 GLU A C 1
ATOM 2163 O O . GLU A 1 264 ? 2.320 -14.591 -3.434 1.00 74.19 264 GLU A O 1
ATOM 2168 N N . MET A 1 265 ? 0.621 -15.192 -2.096 1.00 82.56 265 MET A N 1
ATOM 2169 C CA . MET A 1 265 ? -0.163 -13.990 -2.341 1.00 82.56 265 MET A CA 1
ATOM 2170 C C . MET A 1 265 ? -0.361 -13.161 -1.075 1.00 82.56 265 MET A C 1
ATOM 2172 O O . MET A 1 265 ? -0.591 -13.690 0.015 1.00 82.56 265 MET A O 1
ATOM 2176 N N . SER A 1 266 ? -0.307 -11.836 -1.221 1.00 85.44 266 SER A N 1
ATOM 2177 C CA . SER A 1 266 ? -0.729 -10.930 -0.158 1.00 85.44 266 SER A CA 1
ATOM 2178 C C . SER A 1 266 ? -2.253 -10.933 0.000 1.00 85.44 266 SER A C 1
ATOM 2180 O O . SER A 1 266 ? -3.009 -11.118 -0.955 1.00 85.44 266 SER A O 1
ATOM 2182 N N . CYS A 1 267 ? -2.729 -10.664 1.216 1.00 86.75 267 CYS A N 1
ATOM 2183 C CA . CYS A 1 267 ? -4.165 -10.553 1.460 1.00 86.75 267 CYS A CA 1
ATOM 2184 C C . CYS A 1 267 ? -4.813 -9.476 0.579 1.00 86.75 267 CYS A C 1
ATOM 2186 O O . CYS A 1 267 ? -5.957 -9.651 0.179 1.00 86.75 267 CYS A O 1
ATOM 2188 N N . ASP A 1 268 ? -4.097 -8.399 0.251 1.00 86.12 268 ASP A N 1
ATOM 2189 C CA . ASP A 1 268 ? -4.636 -7.302 -0.554 1.00 86.12 268 ASP A CA 1
ATOM 2190 C C . ASP A 1 268 ? -4.861 -7.720 -2.010 1.00 86.12 268 ASP A C 1
ATOM 2192 O O . ASP A 1 268 ? -5.914 -7.413 -2.569 1.00 86.12 268 ASP A O 1
ATOM 2196 N N . VAL A 1 269 ? -3.923 -8.471 -2.604 1.00 88.00 269 VAL A N 1
ATOM 2197 C CA . VAL A 1 269 ? -4.093 -9.031 -3.956 1.00 88.00 269 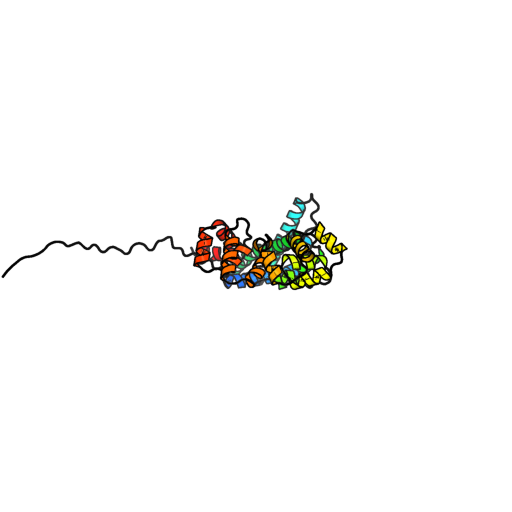VAL A CA 1
ATOM 2198 C C . VAL A 1 269 ? -5.269 -10.010 -3.977 1.00 88.00 269 VAL A C 1
ATOM 2200 O O . VAL A 1 269 ? -6.091 -9.941 -4.888 1.00 88.00 269 VAL A O 1
ATOM 2203 N N . MET A 1 270 ? -5.409 -10.848 -2.943 1.00 89.25 270 MET A N 1
ATOM 2204 C CA . MET A 1 270 ? -6.524 -11.794 -2.821 1.00 89.25 270 MET A CA 1
ATOM 2205 C C . MET A 1 270 ? -7.873 -11.064 -2.725 1.00 89.25 270 MET A C 1
ATOM 2207 O O . MET A 1 270 ? -8.785 -11.379 -3.486 1.00 89.25 270 MET A O 1
ATOM 2211 N N . ARG A 1 271 ? -8.005 -10.044 -1.855 1.00 88.81 271 ARG A N 1
ATOM 2212 C CA . ARG A 1 271 ? -9.251 -9.249 -1.746 1.00 88.81 271 ARG A CA 1
ATOM 2213 C C . ARG A 1 271 ? -9.593 -8.581 -3.061 1.00 88.81 271 ARG A C 1
ATOM 2215 O O . ARG A 1 271 ? -10.738 -8.637 -3.496 1.00 88.81 271 ARG A O 1
ATOM 2222 N N . PHE A 1 272 ? -8.602 -7.940 -3.676 1.00 89.31 272 PHE A N 1
ATOM 2223 C CA . PHE A 1 272 ? -8.801 -7.245 -4.935 1.00 89.31 272 PHE A CA 1
ATOM 2224 C C . PHE A 1 272 ? -9.252 -8.213 -6.031 1.00 89.31 272 PHE A C 1
ATOM 2226 O O . PHE A 1 272 ? -10.270 -7.963 -6.670 1.00 89.31 272 PHE A O 1
ATOM 2233 N N . GLY A 1 273 ? -8.569 -9.348 -6.194 1.00 89.62 273 GLY A N 1
ATOM 2234 C CA . GLY A 1 273 ? -8.934 -10.341 -7.199 1.00 89.62 273 GLY A CA 1
ATOM 2235 C C . GLY A 1 273 ? -10.333 -10.915 -6.982 1.00 89.62 273 GLY A C 1
ATOM 2236 O O . GLY A 1 273 ? -11.133 -10.917 -7.912 1.00 89.62 273 GLY A O 1
ATOM 2237 N N . LEU A 1 274 ? -10.668 -11.308 -5.748 1.00 89.88 274 LEU A N 1
ATOM 2238 C CA . LEU A 1 274 ? -12.007 -11.804 -5.422 1.00 89.88 274 LEU A CA 1
ATOM 2239 C C . LEU A 1 274 ? -13.089 -10.738 -5.647 1.00 89.88 274 LEU A C 1
ATOM 2241 O O . LEU A 1 274 ? -14.165 -11.067 -6.135 1.00 89.88 274 LEU A O 1
ATOM 2245 N N . SER A 1 275 ? -12.813 -9.459 -5.361 1.00 89.12 275 SER A N 1
ATOM 2246 C CA . SER A 1 275 ? -13.778 -8.366 -5.578 1.00 89.12 275 SER A CA 1
ATOM 2247 C C . SER A 1 275 ? -14.137 -8.128 -7.049 1.00 89.12 275 SER A C 1
ATOM 2249 O O . SER A 1 275 ? -15.173 -7.532 -7.334 1.00 89.12 275 SER A O 1
ATOM 2251 N N . LEU A 1 276 ? -13.295 -8.595 -7.976 1.00 89.56 276 LEU A N 1
ATOM 2252 C CA . LEU A 1 276 ? -13.528 -8.506 -9.418 1.00 89.56 276 LEU A CA 1
ATOM 2253 C C . LEU A 1 276 ? -14.213 -9.749 -10.001 1.00 89.56 276 LEU A C 1
ATOM 2255 O O . LEU A 1 276 ? -14.565 -9.741 -11.179 1.00 89.56 276 LEU A O 1
ATOM 2259 N N . MET A 1 277 ? -14.369 -10.807 -9.207 1.00 88.44 277 MET A N 1
ATOM 2260 C CA . MET A 1 277 ? -14.933 -12.083 -9.637 1.00 88.44 277 MET A CA 1
ATOM 2261 C C . MET A 1 277 ? -16.439 -12.169 -9.390 1.00 88.44 277 MET A C 1
ATOM 2263 O O . MET A 1 277 ? -16.986 -11.560 -8.470 1.00 88.44 277 MET A O 1
ATOM 2267 N N . THR A 1 278 ? -17.104 -12.983 -10.204 1.00 89.00 278 THR A N 1
ATOM 2268 C CA . THR A 1 278 ? -18.485 -13.418 -9.979 1.00 89.00 278 THR A CA 1
ATOM 2269 C C . THR A 1 278 ? -18.576 -14.359 -8.774 1.00 89.00 278 THR A C 1
ATOM 2271 O O . THR A 1 278 ? -17.578 -14.907 -8.307 1.00 89.00 278 THR A O 1
ATOM 2274 N N . ARG A 1 279 ? -19.792 -14.586 -8.264 1.00 86.69 279 ARG A N 1
ATOM 2275 C CA . ARG A 1 279 ? -20.011 -15.478 -7.112 1.00 86.69 279 ARG A CA 1
ATOM 2276 C C . ARG A 1 279 ? -19.563 -16.912 -7.382 1.00 86.69 279 ARG A C 1
ATOM 2278 O O . ARG A 1 279 ? -18.917 -17.511 -6.530 1.00 86.69 279 ARG A O 1
ATOM 2285 N N . ASP A 1 280 ? -19.865 -17.431 -8.568 1.00 88.12 280 ASP A N 1
ATOM 2286 C CA . ASP A 1 280 ? -19.508 -18.800 -8.943 1.00 88.12 280 ASP A CA 1
ATOM 2287 C C . ASP A 1 280 ? -17.980 -18.973 -9.004 1.00 88.12 280 ASP A C 1
ATOM 2289 O O . ASP A 1 280 ? -17.437 -19.981 -8.550 1.00 88.12 280 ASP A O 1
ATOM 2293 N N . GLU A 1 281 ? -17.264 -17.954 -9.494 1.00 88.69 281 GLU A N 1
ATOM 2294 C CA . GLU A 1 281 ? -15.799 -17.921 -9.493 1.00 88.69 281 GLU A CA 1
ATOM 2295 C C . GLU A 1 281 ? -15.230 -17.821 -8.072 1.00 88.69 281 GLU A C 1
ATOM 2297 O O . GLU A 1 281 ? -14.301 -18.554 -7.736 1.00 88.69 281 GLU A O 1
ATOM 2302 N N . GLN A 1 282 ? -15.794 -16.966 -7.214 1.00 90.00 282 GLN A N 1
ATOM 2303 C CA . GLN A 1 282 ? -15.380 -16.865 -5.811 1.00 90.00 282 GLN A CA 1
ATOM 2304 C C . GLN A 1 282 ? -15.574 -18.191 -5.062 1.00 90.00 282 GLN A C 1
ATOM 2306 O O . GLN A 1 282 ? -14.692 -18.596 -4.304 1.00 90.00 282 GLN A O 1
ATOM 2311 N N . GLU A 1 283 ? -16.694 -18.890 -5.283 1.00 89.06 283 GLU A N 1
ATOM 2312 C CA . GLU A 1 283 ? -16.957 -20.201 -4.677 1.00 89.06 283 GLU A CA 1
ATOM 2313 C C . GLU A 1 283 ? -15.931 -21.243 -5.140 1.00 89.06 283 GLU A C 1
ATOM 2315 O O . GLU A 1 283 ? -15.446 -22.048 -4.340 1.00 89.06 283 GLU A O 1
ATOM 2320 N N . LEU A 1 284 ? -15.557 -21.209 -6.419 1.00 89.88 284 LEU A N 1
ATOM 2321 C CA . LEU A 1 284 ? -14.521 -22.078 -6.963 1.00 89.88 284 LEU A CA 1
ATOM 2322 C C . LEU A 1 284 ? -13.151 -21.790 -6.329 1.00 89.88 284 LEU A C 1
ATOM 2324 O O . LEU A 1 284 ? -12.490 -22.726 -5.882 1.00 89.88 284 LEU A O 1
ATOM 2328 N N . ILE A 1 285 ? -12.757 -20.519 -6.197 1.00 90.38 285 ILE A N 1
ATOM 2329 C CA . ILE A 1 285 ? -11.504 -20.145 -5.520 1.00 90.38 285 ILE A CA 1
ATOM 2330 C C . ILE A 1 285 ? -11.528 -20.544 -4.039 1.00 90.38 285 ILE A C 1
ATOM 2332 O O . ILE A 1 285 ? -10.530 -21.047 -3.525 1.00 90.38 285 ILE A O 1
ATOM 2336 N N . LEU A 1 286 ? -12.661 -20.387 -3.348 1.00 89.44 286 LEU A N 1
ATOM 2337 C CA . LEU A 1 286 ? -12.812 -20.825 -1.959 1.00 89.44 286 LEU A CA 1
ATOM 2338 C C . LEU A 1 286 ? -12.633 -22.344 -1.816 1.00 89.44 286 LEU A C 1
ATOM 2340 O O . LEU A 1 286 ? -12.021 -22.789 -0.847 1.00 89.44 286 LEU A O 1
ATOM 2344 N N . LYS A 1 287 ? -13.129 -23.139 -2.772 1.00 89.69 287 LYS A N 1
ATOM 2345 C CA . LYS A 1 287 ? -12.933 -24.599 -2.793 1.00 89.69 287 LYS A CA 1
ATOM 2346 C C . LYS A 1 287 ? -11.485 -24.984 -3.089 1.00 89.69 287 LYS A C 1
ATOM 2348 O O . LYS A 1 287 ? -10.965 -25.904 -2.464 1.00 89.69 287 LYS A O 1
ATOM 2353 N N . GLU A 1 288 ? -10.836 -24.292 -4.023 1.00 90.19 288 GLU A N 1
ATOM 2354 C CA . GLU A 1 288 ? -9.455 -24.581 -4.428 1.00 90.19 288 GLU A CA 1
ATOM 2355 C C . GLU A 1 288 ? -8.419 -24.093 -3.398 1.00 90.19 288 GLU A C 1
ATOM 2357 O O . GLU A 1 288 ? -7.360 -24.700 -3.250 1.00 90.19 288 GLU A O 1
ATOM 2362 N N . SER A 1 289 ? -8.689 -22.997 -2.684 1.00 88.38 289 SER A N 1
ATOM 2363 C CA . SER A 1 289 ? -7.736 -22.341 -1.773 1.00 88.38 289 SER A CA 1
ATOM 2364 C C . SER A 1 289 ? -8.399 -21.768 -0.509 1.00 88.38 289 SER A C 1
ATOM 2366 O O . SER A 1 289 ? -8.238 -20.583 -0.200 1.00 88.38 289 SER A O 1
ATOM 2368 N N . PRO A 1 290 ? -9.094 -22.596 0.296 1.00 88.62 290 PRO A N 1
ATOM 2369 C CA . PRO A 1 290 ? -9.869 -22.111 1.437 1.00 88.62 290 PRO A CA 1
ATOM 2370 C C . PRO A 1 290 ? -9.002 -21.374 2.459 1.00 88.62 290 PRO A C 1
ATOM 2372 O O . PRO A 1 290 ? -9.389 -20.319 2.952 1.00 88.62 290 PRO A O 1
ATOM 2375 N N . VAL A 1 291 ? -7.803 -21.886 2.752 1.00 88.12 291 VAL A N 1
ATOM 2376 C CA . VAL A 1 291 ? -6.903 -21.313 3.766 1.00 88.12 291 VAL A CA 1
ATOM 2377 C C . VAL A 1 291 ? -6.509 -19.872 3.433 1.00 88.12 291 VAL A C 1
ATOM 2379 O O . VAL A 1 291 ? -6.560 -19.011 4.314 1.00 88.12 291 VAL A O 1
ATOM 2382 N N . GLU A 1 292 ? -6.159 -19.584 2.178 1.00 87.75 292 GLU A N 1
ATOM 2383 C CA . GLU A 1 292 ? -5.750 -18.233 1.780 1.00 87.75 292 GLU A CA 1
ATOM 2384 C C . GLU A 1 292 ? -6.939 -17.266 1.753 1.00 87.75 292 GLU A C 1
ATOM 2386 O O . GLU A 1 292 ? -6.813 -16.127 2.212 1.00 87.75 292 GLU A O 1
ATOM 2391 N N . VAL A 1 293 ? -8.122 -17.731 1.334 1.00 88.19 293 VAL A N 1
ATOM 2392 C CA . VAL A 1 293 ? -9.357 -16.936 1.421 1.00 88.19 293 VAL A CA 1
ATOM 2393 C C . VAL A 1 293 ? -9.707 -16.631 2.885 1.00 88.19 293 VAL A C 1
ATOM 2395 O O . VAL A 1 293 ? -9.961 -15.476 3.232 1.00 88.19 293 VAL A O 1
ATOM 2398 N N . PHE A 1 294 ? -9.627 -17.615 3.787 1.00 87.44 294 PHE A N 1
ATOM 2399 C CA . PHE A 1 294 ? -9.883 -17.417 5.220 1.00 87.44 294 PHE A CA 1
ATOM 2400 C C . PHE A 1 294 ? -8.890 -16.448 5.872 1.00 87.44 294 PHE A C 1
ATOM 2402 O O . PHE A 1 294 ? -9.263 -15.555 6.640 1.00 87.44 294 PHE A O 1
ATOM 2409 N N . LYS A 1 295 ? -7.605 -16.581 5.553 1.00 86.81 295 LYS A N 1
ATOM 2410 C CA . LYS A 1 295 ? -6.562 -15.653 6.003 1.00 86.81 295 LYS A CA 1
ATOM 2411 C C . LYS A 1 295 ? -6.832 -14.228 5.518 1.00 86.81 295 LYS A C 1
ATOM 2413 O O . LYS A 1 295 ? -6.653 -13.273 6.271 1.00 86.81 295 LYS A O 1
ATOM 2418 N N . CYS A 1 296 ? -7.321 -14.081 4.293 1.00 86.44 296 CYS A N 1
ATOM 2419 C CA . CYS A 1 296 ? -7.662 -12.804 3.689 1.00 86.44 296 CYS A CA 1
ATOM 2420 C C . CYS A 1 296 ? -8.843 -12.098 4.392 1.00 86.44 296 CYS A C 1
ATOM 2422 O O . CYS A 1 296 ? -8.718 -10.920 4.758 1.00 86.44 296 CYS A O 1
ATOM 2424 N N . ILE A 1 2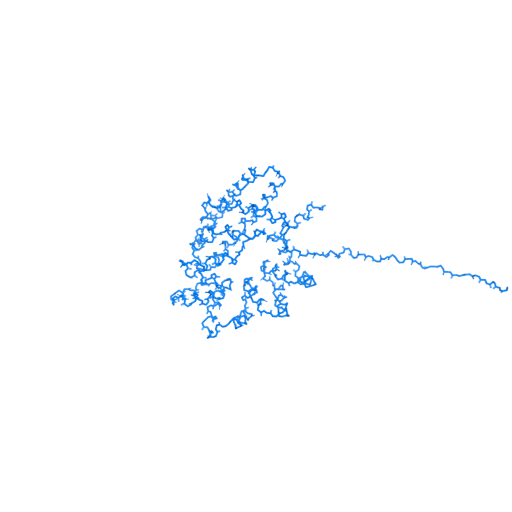97 ? -9.946 -12.813 4.659 1.00 84.88 297 ILE A N 1
ATOM 2425 C CA . ILE A 1 297 ? -11.142 -12.256 5.331 1.00 84.88 297 ILE A CA 1
ATOM 2426 C C . ILE A 1 297 ? -10.921 -11.982 6.826 1.00 84.88 297 ILE A C 1
ATOM 2428 O O . ILE A 1 297 ? -11.565 -11.113 7.409 1.00 84.88 297 ILE A O 1
ATOM 2432 N N . THR A 1 298 ? -9.977 -12.682 7.461 1.00 85.31 298 THR A N 1
ATOM 2433 C CA . THR A 1 298 ? -9.622 -12.463 8.876 1.00 85.31 298 THR A CA 1
ATOM 2434 C C . THR A 1 298 ? -8.626 -11.319 9.085 1.00 85.31 298 THR A C 1
ATOM 2436 O O . THR A 1 298 ? -8.326 -10.954 10.228 1.00 85.31 298 THR A O 1
ATOM 2439 N N . CYS A 1 299 ? -8.133 -10.709 8.006 1.00 85.81 299 CYS A N 1
ATOM 2440 C CA . CYS A 1 299 ? -7.258 -9.545 8.066 1.00 85.81 299 CYS A CA 1
ATOM 2441 C C . CYS A 1 299 ? -8.042 -8.221 8.129 1.00 85.81 299 CYS A C 1
ATOM 2443 O O . CYS A 1 299 ? -9.203 -8.122 7.735 1.00 85.81 299 CYS A O 1
ATOM 2445 N N . TRP A 1 300 ? -7.387 -7.173 8.636 1.00 84.75 300 TRP A N 1
ATOM 2446 C CA . TRP A 1 300 ? -7.886 -5.796 8.534 1.00 84.75 300 TRP A CA 1
ATOM 2447 C C . TRP A 1 300 ? -8.029 -5.401 7.051 1.00 84.75 300 TRP A C 1
ATOM 2449 O O . TRP A 1 300 ? -7.163 -5.802 6.271 1.00 84.75 300 TRP A O 1
ATOM 2459 N N . PRO A 1 301 ? -9.088 -4.677 6.639 1.00 85.88 301 PRO A N 1
ATOM 2460 C CA . PRO A 1 301 ? -10.163 -4.086 7.449 1.00 85.88 301 PRO A CA 1
ATOM 2461 C C . PRO A 1 301 ? -11.363 -5.005 7.727 1.00 85.88 301 PRO A C 1
ATOM 2463 O O . PRO A 1 301 ? -12.215 -4.664 8.540 1.00 85.88 301 PRO A O 1
ATOM 2466 N N . VAL A 1 302 ? -11.416 -6.184 7.108 1.00 78.69 302 VAL A N 1
ATOM 2467 C CA . VAL A 1 302 ? -12.609 -7.051 7.033 1.00 78.69 302 VAL A CA 1
ATOM 2468 C C . VAL A 1 302 ? -12.880 -7.826 8.329 1.00 78.69 302 VAL A C 1
ATOM 2470 O O . VAL A 1 302 ? -14.015 -8.196 8.620 1.00 78.69 302 VAL A O 1
ATOM 2473 N N . ARG A 1 303 ? -11.853 -8.019 9.164 1.00 76.62 303 ARG A N 1
ATOM 2474 C CA . ARG A 1 303 ? -11.935 -8.769 10.430 1.00 76.62 303 ARG A CA 1
ATOM 2475 C C . ARG A 1 303 ? -13.085 -8.339 11.355 1.00 76.62 303 ARG A C 1
ATOM 2477 O O . ARG A 1 303 ? -13.615 -9.165 12.094 1.00 76.62 303 ARG A O 1
ATOM 2484 N N . SER A 1 304 ? -13.437 -7.056 11.374 1.00 66.94 304 SER A N 1
ATOM 2485 C CA . SER A 1 304 ? -14.514 -6.513 12.216 1.00 66.94 304 SER A CA 1
ATOM 2486 C C . SER A 1 304 ? -15.893 -7.052 11.832 1.00 66.94 304 SER A C 1
ATOM 2488 O O . SER A 1 304 ? -16.690 -7.325 12.725 1.00 66.94 304 SER A O 1
ATOM 2490 N N . SER A 1 305 ? -16.142 -7.274 10.539 1.00 64.25 305 SER A N 1
ATOM 2491 C CA . SER A 1 305 ? -17.401 -7.821 10.025 1.00 64.25 305 SER A CA 1
ATOM 2492 C C . SER A 1 305 ? -17.662 -9.239 10.542 1.00 64.25 305 SER A C 1
ATOM 2494 O O . SER A 1 305 ? -18.799 -9.594 10.838 1.00 64.25 305 SER A O 1
ATOM 2496 N N . ILE A 1 306 ? -16.604 -10.039 10.728 1.00 63.72 306 ILE A N 1
ATOM 2497 C CA . ILE A 1 306 ? -16.717 -11.398 11.279 1.00 63.72 306 ILE A CA 1
ATOM 2498 C C . ILE A 1 306 ? -17.129 -11.344 12.755 1.00 63.72 306 ILE A C 1
ATOM 2500 O O . ILE A 1 306 ? -18.036 -12.062 13.162 1.00 63.72 306 ILE A O 1
ATOM 2504 N N . PHE A 1 307 ? -16.514 -10.473 13.560 1.00 58.34 307 PHE A N 1
ATOM 2505 C CA . PHE A 1 307 ? -16.864 -10.369 14.982 1.00 58.34 307 PHE A CA 1
ATOM 2506 C C . PHE A 1 307 ? -18.260 -9.798 15.218 1.00 58.34 307 PHE A C 1
ATOM 2508 O O . PHE A 1 307 ? -18.955 -10.295 16.097 1.00 58.34 307 PHE A O 1
ATOM 2515 N N . ASP A 1 308 ? -18.693 -8.828 14.406 1.00 55.97 308 ASP A N 1
ATOM 2516 C CA . ASP A 1 308 ? -20.067 -8.312 14.469 1.00 55.97 308 ASP A CA 1
ATOM 2517 C C . ASP A 1 308 ? -21.100 -9.430 14.165 1.00 55.97 308 ASP A C 1
ATOM 2519 O O . ASP A 1 308 ? -22.226 -9.356 14.643 1.00 55.97 308 ASP A O 1
ATOM 2523 N N . THR A 1 309 ? -20.720 -10.484 13.426 1.00 52.38 309 THR A N 1
ATOM 2524 C CA . THR A 1 309 ? -21.591 -11.640 13.123 1.00 52.38 309 THR A CA 1
ATOM 2525 C C . THR A 1 309 ? -21.562 -12.705 14.227 1.00 52.38 309 THR A C 1
ATOM 2527 O O . THR A 1 309 ? -22.579 -13.332 14.507 1.00 52.38 309 THR A O 1
ATOM 2530 N N . VAL A 1 310 ? -20.410 -12.904 14.878 1.00 48.91 310 VAL A N 1
ATOM 2531 C CA . VAL A 1 310 ? -20.247 -13.879 15.975 1.00 48.91 310 VAL A CA 1
ATOM 2532 C C . VAL A 1 310 ? -20.879 -13.384 17.279 1.00 48.91 310 VAL A C 1
ATOM 2534 O O . VAL A 1 310 ? -21.375 -14.199 18.039 1.00 48.91 310 VAL A O 1
ATOM 2537 N N . ASP A 1 311 ? -20.938 -12.070 17.516 1.00 41.31 311 ASP A N 1
ATOM 2538 C CA . ASP A 1 311 ? -21.620 -11.492 18.688 1.00 41.31 311 ASP A CA 1
ATOM 2539 C C . ASP A 1 311 ? -23.170 -11.574 18.599 1.00 41.31 311 ASP A C 1
ATOM 2541 O O . ASP A 1 311 ? -23.860 -11.181 19.541 1.00 41.31 311 ASP A O 1
ATOM 2545 N N . ILE A 1 312 ? -23.726 -12.055 17.475 1.00 45.41 312 ILE A N 1
ATOM 2546 C CA . ILE A 1 312 ? -25.174 -12.249 17.242 1.00 45.41 312 ILE A CA 1
ATOM 2547 C C . ILE A 1 312 ? -25.591 -13.733 17.399 1.00 45.41 312 ILE A C 1
ATOM 2549 O O . ILE A 1 312 ? -26.788 -14.024 17.445 1.00 45.41 312 ILE A O 1
ATOM 2553 N N . LEU A 1 313 ? -24.631 -14.660 17.518 1.00 34.28 313 LEU A N 1
ATOM 2554 C CA . LEU A 1 313 ? -24.851 -16.095 17.769 1.00 34.28 313 LEU A CA 1
ATOM 2555 C C . LEU A 1 313 ? -24.681 -16.438 19.254 1.00 34.28 313 LEU A C 1
ATOM 2557 O O . LEU A 1 313 ? -25.457 -17.293 19.733 1.00 34.28 313 LEU A O 1
#

Organism: Araneus ventricosus (NCBI:txid182803)

Secondary structure (DSSP, 8-state):
-------------PPPP---TT--------SPPHHHHHHHHHHHHHHHHHHHTS--HHHH-S---TT-HHHHHHHHHHHHHHHHHHHHHHHHHH---HHHHHHHHHHHHHHHHHHHHHHHHHHHSTT--HHHHHHHHHHGGG-B-TTS-B-HHHHHHHHHT-TT-HHHHHHHHHHTT-HHHHHHHHHHS-HHHHHHHHHH--HHHHHHHHHHHH-S---HHHHHHHHHHSSHHHH-HHHHHHHHHHS-HHHHHHHHHHHHT-SS--HHHHHHHHHTS-HHHHHHHHHH-HHHHHHHHTSTTTHHHHHHHHTT-

Radius of gyration: 26.5 Å; chains: 1; bounding box: 100×75×55 Å